Protein 3K93 (pdb70)

Structure (mmCIF, N/CA/C/O backbone):
data_3K93
#
_entry.id   3K93
#
_cell.length_a   113.369
_cell.length_b   113.369
_cell.length_c   42.284
_cell.angle_alpha   90.000
_cell.angle_beta   90.000
_cell.angle_gamma   120.000
#
_symmetry.space_group_name_H-M   'P 3 2 1'
#
loop_
_entity.id
_entity.type
_entity.pdbx_description
1 polymer 'phage related exonuclease'
2 non-polymer 'SODIUM ION'
3 non-polymer 'CHLORIDE ION'
4 non-polymer GLYCEROL
5 non-polymer DI(HYDROXYETHYL)ETHER
6 water water
#
loop_
_atom_site.group_PDB
_atom_site.id
_atom_site.type_symbol
_atom_site.label_atom_id
_atom_site.label_alt_id
_atom_site.label_comp_id
_atom_site.label_asym_id
_atom_site.label_entity_id
_atom_site.label_seq_id
_atom_site.pdbx_PDB_ins_code
_atom_site.Cartn_x
_atom_site.Cartn_y
_atom_site.Cartn_z
_atom_site.occupancy
_atom_site.B_iso_or_equiv
_atom_site.auth_seq_id
_atom_site.auth_comp_id
_atom_site.auth_asym_id
_atom_site.auth_atom_id
_atom_site.pdbx_PDB_model_num
ATOM 1 N N . GLY A 1 1 ? 35.377 46.358 7.096 1.00 46.59 0 GLY A N 1
ATOM 2 C CA . GLY A 1 1 ? 35.528 44.988 7.693 1.00 46.53 0 GLY A CA 1
ATOM 3 C C . GLY A 1 1 ? 34.611 44.749 8.902 1.00 46.68 0 GLY A C 1
ATOM 4 O O . GLY A 1 1 ? 33.847 43.763 8.914 1.00 46.02 0 GLY A O 1
ATOM 13 N N . ASN A 1 3 ? 32.146 46.450 9.476 1.00 43.68 2 ASN A N 1
ATOM 14 C CA . ASN A 1 3 ? 30.875 46.478 8.763 1.00 42.24 2 ASN A CA 1
ATOM 15 C C . ASN A 1 3 ? 30.329 45.158 8.109 1.00 40.65 2 ASN A C 1
ATOM 16 O O . ASN A 1 3 ? 29.126 45.087 7.821 1.00 40.44 2 ASN A O 1
ATOM 21 N N . ASN A 1 4 ? 31.178 44.126 7.937 1.00 38.45 3 ASN A N 1
ATOM 22 C CA . ASN A 1 4 ? 30.709 42.723 7.682 1.00 36.95 3 ASN A CA 1
ATOM 23 C C . ASN A 1 4 ? 30.097 42.019 8.922 1.00 34.51 3 ASN A C 1
ATOM 24 O O . ASN A 1 4 ? 29.771 40.846 8.865 1.00 34.31 3 ASN A O 1
ATOM 29 N N . LEU A 1 5 ? 30.001 42.707 10.048 1.00 31.84 4 LEU A N 1
ATOM 30 C CA . LEU A 1 5 ? 29.221 42.239 11.167 1.00 29.78 4 LEU A CA 1
ATOM 31 C C . LEU A 1 5 ? 27.882 42.969 11.237 1.00 28.15 4 LEU A C 1
ATOM 32 O O . LEU A 1 5 ? 27.139 42.780 12.189 1.00 28.22 4 LEU A O 1
ATOM 37 N N . TYR A 1 6 ? 27.596 43.846 10.276 1.00 25.77 5 TYR A N 1
ATOM 38 C CA . TYR A 1 6 ? 26.270 44.457 10.159 1.00 23.72 5 TYR A CA 1
ATOM 39 C C . TYR A 1 6 ? 25.634 43.921 8.898 1.00 23.07 5 TYR A C 1
ATOM 40 O O . TYR A 1 6 ? 26.222 43.971 7.818 1.00 23.44 5 TYR A O 1
ATOM 49 N N . HIS A 1 7 ? 24.427 43.398 9.033 1.00 21.48 6 HIS A N 1
ATOM 50 C CA . HIS A 1 7 ? 23.721 42.841 7.906 1.00 20.92 6 HIS A CA 1
ATOM 51 C C . HIS A 1 7 ? 22.216 43.035 8.117 1.00 18.82 6 HIS A C 1
ATOM 52 O O . HIS A 1 7 ? 21.689 42.700 9.171 1.00 17.48 6 HIS A O 1
ATOM 59 N N . LEU A 1 8 ? 21.552 43.613 7.130 1.00 16.31 7 LEU A N 1
ATOM 60 C CA . LEU A 1 8 ? 20.147 43.880 7.245 1.00 15.19 7 LEU A CA 1
ATOM 61 C C . LEU A 1 8 ? 19.314 42.673 6.787 1.00 14.29 7 LEU A C 1
ATOM 62 O O . LEU A 1 8 ? 19.479 42.175 5.678 1.00 12.46 7 LEU A O 1
ATOM 67 N N . LYS A 1 9 ? 18.423 42.242 7.675 1.00 14.73 8 LYS A N 1
ATOM 68 C CA . LYS A 1 9 ? 17.251 41.444 7.327 1.00 14.55 8 LYS A CA 1
ATOM 69 C C . LYS A 1 9 ? 16.018 42.224 7.789 1.00 14.10 8 LYS A C 1
ATOM 70 O O . LYS A 1 9 ? 15.976 42.686 8.889 1.00 14.69 8 LYS A O 1
ATOM 76 N N . VAL A 1 10 ? 15.050 42.427 6.900 1.00 14.00 9 VAL A N 1
ATOM 77 C CA . VAL A 1 10 ? 13.890 43.245 7.208 1.00 13.21 9 VAL A CA 1
ATOM 78 C C . VAL A 1 10 ? 12.784 42.413 7.846 1.00 13.32 9 VAL A C 1
ATOM 79 O O . VAL A 1 10 ? 12.394 41.380 7.312 1.00 12.94 9 VAL A O 1
ATOM 83 N N . ARG A 1 11 ? 12.286 42.841 9.006 1.00 13.86 10 ARG A N 1
ATOM 84 C CA . ARG A 1 11 ? 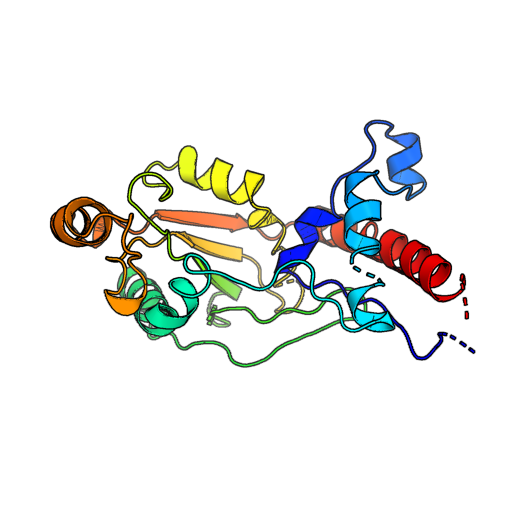11.127 42.166 9.619 1.00 15.11 10 ARG A CA 1
ATOM 85 C C . ARG A 1 11 ? 9.897 42.205 8.696 1.00 14.07 10 ARG A C 1
ATOM 86 O O . ARG A 1 11 ? 9.661 43.194 7.996 1.00 12.89 10 ARG A O 1
ATOM 92 N N . CYS A 1 12 ? 9.112 41.129 8.682 1.00 14.24 11 CYS A N 1
ATOM 93 C CA . CYS A 1 12 ? 7.925 41.089 7.844 1.00 13.60 11 CYS A CA 1
ATOM 94 C C . CYS A 1 12 ? 6.988 42.286 8.149 1.00 14.27 11 CYS A C 1
ATOM 95 O O . CYS A 1 12 ? 6.435 42.872 7.231 1.00 13.28 11 CYS A O 1
ATOM 98 N N . SER A 1 13 ? 6.851 42.629 9.435 1.00 14.67 12 SER A N 1
ATOM 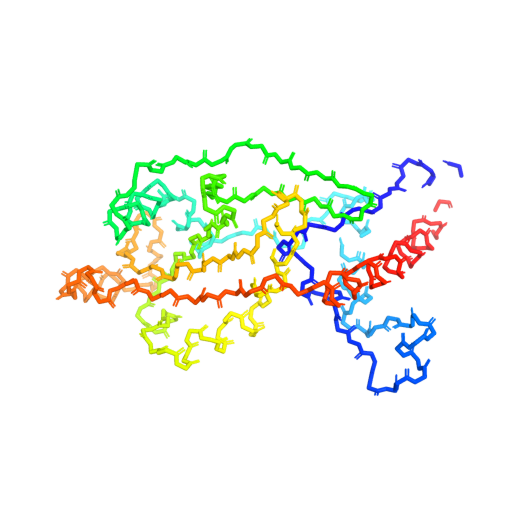99 C CA . SER A 1 13 ? 6.059 43.765 9.890 1.00 15.85 12 SER A CA 1
ATOM 100 C C . SER A 1 13 ? 6.558 45.130 9.435 1.00 15.68 12 SER A C 1
ATOM 101 O O . SER A 1 13 ? 5.781 46.081 9.431 1.00 16.55 12 SER A O 1
ATOM 104 N N . SER A 1 14 ? 7.810 45.227 8.980 1.00 15.10 13 SER A N 1
ATOM 105 C CA . SER A 1 14 ? 8.331 46.483 8.467 1.00 15.36 13 SER A CA 1
ATOM 106 C C . SER A 1 14 ? 8.486 46.499 6.982 1.00 15.18 13 SER A C 1
ATOM 107 O O . SER A 1 14 ? 8.983 47.475 6.466 1.00 15.71 13 SER A O 1
ATOM 110 N N . LEU A 1 15 ? 8.103 45.442 6.281 1.00 14.22 14 LEU A N 1
ATOM 111 C CA . LEU A 1 15 ? 8.316 45.399 4.833 1.00 14.04 14 LEU A CA 1
ATOM 112 C C . LEU A 1 15 ? 7.555 46.493 4.089 1.00 15.00 14 LEU A C 1
ATOM 113 O O . LEU A 1 15 ? 8.007 46.963 3.052 1.00 15.62 14 LEU A O 1
ATOM 118 N N . HIS A 1 16 ? 6.389 46.872 4.585 1.00 15.75 15 HIS A N 1
ATOM 119 C CA . HIS A 1 16 ? 5.632 47.945 3.929 1.00 16.97 15 HIS A CA 1
ATOM 120 C C . HIS A 1 16 ? 6.448 49.248 3.887 1.00 17.45 15 HIS A C 1
ATOM 121 O O . HIS A 1 16 ? 6.349 49.977 2.934 1.00 17.90 15 HIS A O 1
ATOM 128 N N . LYS A 1 17 ? 7.293 49.489 4.886 1.00 17.89 16 LYS A N 1
ATOM 129 C CA . LYS A 1 17 ? 8.125 50.701 4.904 1.00 18.72 16 LYS A CA 1
ATOM 130 C C . LYS A 1 17 ? 9.086 50.795 3.732 1.00 18.21 16 LYS A C 1
ATOM 131 O O . LYS A 1 17 ? 9.416 51.884 3.317 1.00 18.40 16 LYS A O 1
ATOM 137 N N . ILE A 1 18 ? 9.513 49.665 3.179 1.00 18.12 17 ILE A N 1
ATOM 138 C CA . ILE A 1 18 ? 10.561 49.678 2.149 1.00 17.97 17 ILE A CA 1
ATOM 139 C C . ILE A 1 18 ? 10.079 49.115 0.813 1.00 17.67 17 ILE A C 1
ATOM 140 O O . ILE A 1 18 ? 10.818 49.128 -0.172 1.00 15.74 17 ILE A O 1
ATOM 145 N N . ILE A 1 19 ? 8.807 48.705 0.760 1.00 17.44 18 ILE A N 1
ATOM 146 C CA . ILE A 1 19 ? 8.257 48.045 -0.420 1.00 17.75 18 ILE A CA 1
ATOM 147 C C . ILE A 1 19 ? 7.890 49.029 -1.562 1.00 17.12 18 ILE A C 1
ATOM 148 O O . ILE A 1 19 ? 7.742 48.626 -2.701 1.00 16.65 18 ILE A O 1
ATOM 153 N N . GLY A 1 20 ? 7.718 50.294 -1.238 1.00 17.07 19 GLY A N 1
ATOM 154 C CA . GLY A 1 20 ? 7.271 51.269 -2.207 1.00 17.54 19 GLY A CA 1
ATOM 155 C C . GLY A 1 20 ? 8.227 51.386 -3.383 1.00 18.11 19 GLY A C 1
ATOM 156 O O . GLY A 1 20 ? 9.455 51.167 -3.266 1.00 17.36 19 GLY A O 1
ATOM 157 N N . GLU A 1 21 ? 7.660 51.748 -4.511 1.00 18.17 20 GLU A N 1
ATOM 158 C CA . GLU A 1 21 ? 8.414 51.837 -5.742 1.00 19.42 20 GLU A CA 1
ATOM 159 C C . GLU A 1 21 ? 8.455 53.284 -6.225 1.00 18.55 20 GLU A C 1
ATOM 160 O O . GLU A 1 21 ? 7.512 54.026 -6.002 1.00 17.45 20 GLU A O 1
ATOM 166 N N . PRO A 1 22 ? 9.563 53.694 -6.861 1.00 18.31 21 PRO A N 1
ATOM 167 C CA . PRO A 1 22 ? 9.605 55.023 -7.441 1.00 18.41 21 PRO A CA 1
ATOM 168 C C . PRO A 1 22 ? 8.492 55.157 -8.455 1.00 18.65 21 PRO A C 1
ATOM 169 O O . PRO A 1 22 ? 8.110 54.157 -9.076 1.00 18.84 21 PRO A O 1
ATOM 173 N N . LYS A 1 23 ? 7.960 56.356 -8.620 1.00 19.46 22 LYS A N 1
ATOM 174 C CA . LYS A 1 23 ? 6.935 56.580 -9.643 1.00 20.20 22 LYS A CA 1
ATOM 175 C C . LYS A 1 23 ? 7.514 56.237 -11.015 1.00 20.10 22 LYS A C 1
ATOM 176 O O . LYS A 1 23 ? 6.832 55.646 -11.832 1.00 20.35 22 LYS A O 1
ATOM 182 N N . SER A 1 24 ? 8.794 56.558 -11.234 1.00 20.04 23 SER A N 1
ATOM 183 C CA . SER A 1 24 ? 9.490 56.195 -12.487 1.00 19.34 23 SER A CA 1
ATOM 184 C C . SER A 1 24 ? 9.695 54.696 -12.592 1.00 19.02 23 SER A C 1
ATOM 185 O O . SER A 1 24 ? 10.379 54.105 -11.771 1.00 18.15 23 SER A O 1
ATOM 188 N N . LYS A 1 25 ? 9.120 54.098 -13.629 1.00 19.38 24 LYS A N 1
ATOM 189 C CA . LYS A 1 25 ? 9.240 52.662 -13.872 1.00 19.50 24 LYS A CA 1
ATOM 190 C C . LYS A 1 25 ? 10.688 52.243 -14.166 1.00 19.06 24 LYS A C 1
ATOM 191 O O . LYS A 1 25 ? 11.130 51.199 -13.702 1.00 19.71 24 LYS A O 1
ATOM 194 N N . ALA A 1 26 ? 11.432 53.062 -14.908 1.00 18.60 25 ALA A N 1
ATOM 195 C CA . ALA A 1 26 ? 12.885 52.804 -15.147 1.00 17.84 25 ALA A CA 1
ATOM 196 C C . ALA A 1 26 ? 13.743 52.827 -13.856 1.00 16.74 25 ALA A C 1
ATOM 197 O O . ALA A 1 26 ? 14.684 52.031 -13.693 1.00 15.12 25 ALA A O 1
ATOM 199 N N . ASP A 1 27 ? 13.424 53.749 -12.955 1.00 16.25 26 ASP A N 1
ATOM 200 C CA . ASP A 1 27 ? 14.098 53.768 -11.653 1.00 16.63 26 ASP A CA 1
ATOM 201 C C . ASP A 1 27 ? 13.669 52.540 -10.806 1.00 17.73 26 ASP A C 1
ATOM 202 O O . ASP A 1 27 ? 14.493 51.971 -10.096 1.00 16.72 26 ASP A O 1
ATOM 207 N N . LYS A 1 28 ? 12.391 52.141 -10.887 1.00 19.79 27 LYS A N 1
ATOM 208 C CA . LYS A 1 28 ? 11.918 50.922 -10.165 1.00 21.33 27 LYS A CA 1
ATOM 209 C C . LYS A 1 28 ? 12.753 49.739 -10.631 1.00 21.95 27 LYS A C 1
ATOM 210 O O . LYS A 1 28 ? 13.334 49.038 -9.814 1.00 22.32 27 LYS A O 1
ATOM 213 N N . GLU A 1 29 ? 12.863 49.575 -11.950 1.00 22.69 28 GLU A N 1
ATOM 214 C CA . GLU A 1 29 ? 13.663 48.476 -12.522 1.00 23.25 28 GLU A CA 1
ATOM 215 C C . GLU A 1 29 ? 15.169 48.555 -12.246 1.00 22.51 28 GLU A C 1
ATOM 216 O O . GLU A 1 29 ? 15.838 47.516 -12.181 1.00 22.56 28 GLU A O 1
ATOM 222 N N . ALA A 1 30 ? 15.695 49.773 -12.091 1.00 21.52 29 ALA A N 1
ATOM 223 C CA . ALA A 1 30 ? 17.093 49.986 -11.694 1.00 21.05 29 ALA A CA 1
ATOM 224 C C . ALA A 1 30 ? 17.322 49.731 -10.200 1.00 20.58 29 ALA A C 1
ATOM 225 O O . ALA A 1 30 ? 18.444 49.817 -9.713 1.00 20.99 29 ALA A O 1
ATOM 227 N N . GLY A 1 31 ? 16.259 49.436 -9.456 1.00 20.73 30 GLY A N 1
ATOM 228 C CA . GLY A 1 31 ? 16.370 49.186 -8.015 1.00 20.23 30 GLY A CA 1
ATOM 229 C C . GLY A 1 31 ? 16.616 50.423 -7.169 1.00 19.58 30 GLY A C 1
ATOM 230 O O . GLY A 1 31 ? 17.200 50.321 -6.087 1.00 19.81 30 GLY A O 1
ATOM 231 N N . LYS A 1 32 ? 16.174 51.594 -7.635 1.00 18.62 31 LYS A N 1
ATOM 232 C CA . LYS A 1 32 ? 16.312 52.810 -6.813 1.00 18.35 31 LYS A CA 1
ATOM 233 C C . LYS A 1 32 ? 15.281 52.755 -5.704 1.00 17.09 31 LYS A C 1
ATOM 234 O O . LYS A 1 32 ? 14.142 52.339 -5.931 1.00 16.18 31 LYS A O 1
ATOM 240 N N . LEU A 1 33 ? 15.670 53.195 -4.527 1.00 16.06 32 LEU A N 1
ATOM 241 C CA . LEU A 1 33 ? 14.774 53.219 -3.378 1.00 16.31 32 LEU A CA 1
ATOM 242 C C . LEU A 1 33 ? 13.987 54.529 -3.311 1.00 15.45 32 LEU A C 1
ATOM 243 O O . LEU A 1 33 ? 14.494 55.565 -3.689 1.00 15.32 32 LEU A O 1
ATOM 248 N N . THR A 1 34 ? 12.770 54.492 -2.783 1.00 15.27 33 THR A N 1
ATOM 249 C CA . THR A 1 34 ? 11.997 55.713 -2.555 1.00 15.35 33 THR A CA 1
ATOM 250 C C . THR A 1 34 ? 12.564 56.426 -1.349 1.00 15.97 33 THR A C 1
ATOM 251 O O . THR A 1 34 ? 13.276 55.813 -0.540 1.00 15.62 33 THR A O 1
ATOM 255 N N . ASP A 1 35 ? 12.238 57.703 -1.207 1.00 16.30 34 ASP A N 1
ATOM 256 C CA . ASP A 1 35 ? 12.638 58.475 -0.016 1.00 17.15 34 ASP A CA 1
ATOM 257 C C . ASP A 1 35 ? 12.075 57.871 1.281 1.00 16.66 34 ASP A C 1
ATOM 258 O O . ASP A 1 35 ? 12.752 57.850 2.307 1.00 16.57 34 ASP A O 1
ATOM 263 N N . THR A 1 36 ? 10.837 57.404 1.241 1.00 15.82 35 THR A N 1
ATOM 264 C CA . THR A 1 36 ? 10.295 56.686 2.380 1.00 15.97 35 THR A CA 1
ATOM 265 C C . THR A 1 36 ? 11.119 55.486 2.767 1.00 14.90 35 THR A C 1
ATOM 266 O O . THR A 1 36 ? 11.339 55.266 3.947 1.00 14.32 35 THR A O 1
ATOM 270 N N . ALA A 1 37 ? 11.523 54.686 1.776 1.00 13.97 36 ALA A N 1
ATOM 271 C CA . ALA A 1 37 ? 12.276 53.460 2.039 1.00 13.15 36 ALA A CA 1
ATOM 272 C C . ALA A 1 37 ? 13.624 53.811 2.674 1.00 12.53 36 ALA A C 1
ATOM 273 O O . ALA A 1 37 ? 14.046 53.188 3.659 1.00 10.84 36 ALA A O 1
ATOM 275 N N . LYS A 1 38 ? 14.275 54.827 2.125 1.00 12.49 37 LYS A N 1
ATOM 276 C CA . LYS A 1 38 ? 15.568 55.262 2.654 1.00 13.25 37 LYS A CA 1
ATOM 277 C C . LYS A 1 38 ? 15.487 55.764 4.074 1.00 12.83 37 LYS A C 1
ATOM 278 O O . LYS A 1 38 ? 16.339 55.473 4.882 1.00 11.82 37 LYS A O 1
ATOM 284 N N . SER A 1 39 ? 14.434 56.495 4.364 1.00 13.13 38 SER A N 1
ATOM 285 C CA . SER A 1 39 ? 14.213 56.982 5.703 1.00 14.03 38 SER A CA 1
ATOM 286 C C . SER A 1 39 ? 14.024 55.794 6.682 1.00 13.62 38 SER A C 1
ATOM 287 O O . SER A 1 39 ? 14.612 55.777 7.767 1.00 13.46 38 SER A O 1
ATOM 290 N N . ALA A 1 40 ? 13.269 54.779 6.281 1.00 12.54 39 ALA A N 1
ATOM 291 C CA . ALA A 1 40 ? 13.112 53.589 7.119 1.00 12.33 39 ALA A CA 1
ATOM 292 C C . ALA A 1 40 ? 14.435 52.830 7.312 1.00 12.14 39 ALA A C 1
ATOM 293 O O . ALA A 1 40 ? 14.738 52.360 8.412 1.00 12.02 39 ALA A O 1
ATOM 295 N N . VAL A 1 41 ? 15.215 52.691 6.246 1.00 12.05 40 VAL A N 1
ATOM 296 C CA . VAL A 1 41 ? 16.491 51.985 6.337 1.00 11.60 40 VAL A CA 1
ATOM 297 C C . VAL A 1 41 ? 17.483 52.743 7.263 1.00 11.73 40 VAL A C 1
ATOM 298 O O . VAL A 1 41 ? 18.262 52.142 7.985 1.00 10.78 40 VAL A O 1
ATOM 302 N N . ARG A 1 42 ? 17.420 54.062 7.267 1.00 11.82 41 ARG A N 1
ATOM 303 C CA . ARG A 1 42 ? 18.249 54.836 8.209 1.00 12.23 41 ARG A CA 1
ATOM 304 C C . ARG A 1 42 ? 17.881 54.544 9.655 1.00 12.13 41 ARG A C 1
ATOM 305 O O . ARG A 1 42 ? 18.750 54.524 10.517 1.00 10.55 41 ARG A O 1
ATOM 313 N N . GLU A 1 43 ? 16.593 54.360 9.926 1.00 11.57 42 GLU A N 1
ATOM 314 C CA . GLU A 1 43 ? 16.177 54.043 11.288 1.00 12.98 42 GLU A CA 1
ATOM 315 C C . GLU A 1 43 ? 16.711 52.673 11.698 1.00 13.17 42 GLU A C 1
ATOM 316 O O . GLU A 1 43 ? 17.121 52.458 12.866 1.00 14.22 42 GLU A O 1
ATOM 330 N N . ALA A 1 45 ? 19.452 51.274 10.364 1.00 10.82 44 ALA A N 1
ATOM 331 C CA . ALA A 1 45 ? 20.895 51.454 10.549 1.00 10.14 44 ALA A CA 1
ATOM 332 C C . ALA A 1 45 ? 21.203 52.067 11.931 1.00 9.53 44 ALA A C 1
ATOM 333 O O . ALA A 1 45 ? 22.086 51.598 12.616 1.00 8.42 44 ALA A O 1
ATOM 335 N N . LYS A 1 46 ? 20.462 53.099 12.332 1.00 8.94 45 LYS A N 1
ATOM 336 C CA . LYS A 1 46 ? 20.728 53.763 13.617 1.00 8.83 45 LYS A CA 1
ATOM 337 C C . LYS A 1 46 ? 20.379 52.859 14.818 1.00 8.92 45 LYS A C 1
ATOM 338 O O . LYS A 1 46 ? 20.979 52.973 15.887 1.00 9.42 45 LYS A O 1
ATOM 344 N N . PHE A 1 47 ? 19.393 51.997 14.669 1.00 8.90 46 PHE A N 1
ATOM 345 C CA . PHE A 1 47 ? 19.159 51.023 15.712 1.00 9.70 46 PHE A CA 1
ATOM 346 C C . PHE A 1 47 ? 20.335 50.060 15.854 1.00 9.30 46 PHE A C 1
ATOM 347 O O . PHE A 1 47 ? 20.828 49.842 16.967 1.00 9.55 46 PHE A O 1
ATOM 355 N N . ASP A 1 48 ? 20.799 49.492 14.745 1.00 9.44 47 ASP A N 1
ATOM 356 C CA . ASP A 1 48 ? 21.876 48.485 14.815 1.00 9.76 47 ASP A CA 1
ATOM 357 C C . ASP A 1 48 ? 23.216 49.123 15.205 1.00 9.48 47 ASP A C 1
ATOM 358 O O . ASP A 1 48 ? 24.031 48.484 15.849 1.00 9.03 47 ASP A O 1
ATOM 363 N N . LEU A 1 49 ? 23.462 50.365 14.776 1.00 8.97 48 LEU A N 1
ATOM 364 C CA . LEU A 1 49 ? 24.711 51.055 15.132 1.00 8.83 48 LEU A CA 1
ATOM 365 C C . LEU A 1 49 ? 24.665 51.589 16.551 1.00 9.47 48 LEU A C 1
ATOM 366 O O . LEU A 1 49 ? 25.652 51.546 17.245 1.00 9.23 48 LEU A O 1
ATOM 371 N N . PHE A 1 50 ? 23.529 52.158 16.965 1.00 9.70 49 PHE A N 1
ATOM 372 C CA . PHE A 1 50 ? 23.533 52.966 18.177 1.00 9.73 49 PHE A CA 1
ATOM 373 C C . PHE A 1 50 ? 22.566 52.489 19.237 1.00 10.23 49 PHE A C 1
ATOM 374 O O . PHE A 1 50 ? 22.561 53.024 20.337 1.00 10.45 49 PHE A O 1
ATOM 382 N N . GLY A 1 51 ? 21.752 51.484 18.916 1.00 10.74 50 GLY A N 1
ATOM 383 C CA . GLY A 1 51 ? 20.774 50.966 19.862 1.00 11.12 50 GLY A CA 1
ATOM 384 C C . GLY A 1 51 ? 19.571 51.887 20.031 1.00 11.46 50 GLY A C 1
ATOM 385 O O . GLY A 1 51 ? 18.803 51.740 20.967 1.00 11.31 50 GLY A O 1
ATOM 386 N N . TYR A 1 52 ? 19.383 52.828 19.122 1.00 12.15 51 TYR A N 1
ATOM 387 C CA . TYR A 1 52 ? 18.269 53.759 19.249 1.00 12.51 51 TYR A CA 1
ATOM 388 C C . TYR A 1 52 ? 17.051 53.199 18.517 1.00 13.42 51 TYR A C 1
ATOM 389 O O . TYR A 1 52 ? 17.046 53.025 17.287 1.00 11.98 51 TYR A O 1
ATOM 398 N N . ASN A 1 53 ? 16.022 52.926 19.293 1.00 15.49 52 ASN A N 1
ATOM 399 C CA . ASN A 1 53 ? 14.787 52.349 18.782 1.00 18.24 52 ASN A CA 1
ATOM 400 C C . ASN A 1 53 ? 13.800 53.468 18.521 1.00 19.17 52 ASN A C 1
ATOM 401 O O . ASN A 1 53 ? 13.337 54.116 19.453 1.00 17.94 52 ASN A O 1
ATOM 406 N N . ALA A 1 54 ? 13.526 53.691 17.240 1.00 21.34 53 ALA A N 1
ATOM 407 C CA . ALA A 1 54 ? 12.617 54.731 16.794 1.00 23.65 53 ALA A CA 1
ATOM 408 C C . ALA A 1 54 ? 11.200 54.456 17.300 1.00 25.37 53 ALA A C 1
ATOM 409 O O . ALA A 1 54 ? 10.604 55.328 17.852 1.00 26.59 53 ALA A O 1
ATOM 411 N N . PHE A 1 55 ? 10.689 53.241 17.139 1.00 26.98 54 PHE A N 1
ATOM 412 C CA A PHE A 1 55 ? 9.328 52.918 17.560 0.40 28.05 54 PHE A CA 1
ATOM 413 C CA B PHE A 1 55 ? 9.331 52.923 17.600 0.60 28.21 54 PHE A CA 1
ATOM 414 C C . PHE A 1 55 ? 9.359 52.087 18.864 1.00 28.72 54 PHE A C 1
ATOM 415 O O . PHE A 1 55 ? 9.558 50.861 18.819 1.00 28.93 54 PHE A O 1
ATOM 430 N N . GLU A 1 56 ? 9.143 52.753 19.997 1.00 29.48 55 GLU A N 1
ATOM 431 C CA . GLU A 1 56 ? 9.141 52.085 21.291 1.00 30.61 55 GLU A CA 1
ATOM 432 C C . GLU A 1 56 ? 7.977 51.090 21.525 1.00 31.04 55 GLU A C 1
ATOM 433 O O . GLU A 1 56 ? 8.191 49.992 22.065 1.00 32.52 55 GLU A O 1
ATOM 439 N N . GLY A 1 57 ? 6.767 51.442 21.128 1.00 29.76 56 GLY A N 1
ATOM 440 C CA . GLY A 1 57 ? 5.616 50.659 21.537 1.00 29.07 56 GLY A CA 1
ATOM 441 C C . GLY A 1 57 ? 4.848 51.462 22.571 1.00 27.82 56 GLY A C 1
ATOM 442 O O . GLY A 1 57 ? 5.441 52.254 23.319 1.00 26.44 56 GLY A O 1
ATOM 443 N N . ASN A 1 58 ? 3.534 51.219 22.610 1.00 26.04 57 ASN A N 1
ATOM 444 C CA . ASN A 1 58 ? 2.578 52.106 23.276 1.00 24.72 57 ASN A CA 1
ATOM 445 C C . ASN A 1 58 ? 1.307 51.307 23.672 1.00 22.96 57 ASN A C 1
ATOM 446 O O . ASN A 1 58 ? 1.256 50.100 23.483 1.00 21.86 57 ASN A O 1
ATOM 451 N N . LYS A 1 59 ? 0.276 51.982 24.175 1.00 21.20 58 LYS A N 1
ATOM 452 C CA . LYS A 1 59 ? -0.940 51.271 24.602 1.00 20.46 58 LYS A CA 1
ATOM 453 C C . LYS A 1 59 ? -1.576 50.434 23.464 1.00 19.34 58 LYS A C 1
ATOM 454 O O . LYS A 1 59 ? -2.085 49.352 23.694 1.00 18.57 58 LYS A O 1
ATOM 460 N N . TYR A 1 60 ? -1.502 50.923 22.227 1.00 18.92 59 TYR A N 1
ATOM 461 C CA . TYR A 1 60 ? -2.079 50.199 21.066 1.00 18.37 59 TYR A CA 1
ATOM 462 C C . TYR A 1 60 ? -1.434 48.837 20.869 1.00 17.66 59 TYR A C 1
ATOM 463 O O . TYR A 1 60 ? -2.126 47.819 20.777 1.00 17.26 59 TYR A O 1
ATOM 472 N N . THR A 1 61 ? -0.102 48.816 20.856 1.00 17.45 60 THR A N 1
ATOM 473 C CA . THR A 1 61 ? 0.664 47.576 20.703 1.00 16.86 60 THR A CA 1
ATOM 474 C C . THR A 1 61 ? 0.609 46.740 22.003 1.00 17.02 60 THR A C 1
ATOM 475 O O . THR A 1 61 ? 0.585 45.517 21.941 1.00 18.37 60 THR A O 1
ATOM 479 N N . GLN A 1 62 ? 0.594 47.375 23.167 1.00 16.54 61 GLN A N 1
ATOM 480 C CA A GLN A 1 62 ? 0.467 46.612 24.397 0.50 17.03 61 GLN A CA 1
ATOM 481 C CA B GLN A 1 62 ? 0.436 46.683 24.437 0.50 16.80 61 GLN A CA 1
ATOM 482 C C . GLN A 1 62 ? -0.881 45.886 24.479 1.00 17.02 61 GLN A C 1
ATOM 483 O O . GLN A 1 62 ? -0.937 44.779 25.009 1.00 17.22 61 GLN A O 1
ATOM 494 N N . LYS A 1 63 ? -1.955 46.464 23.937 1.00 16.33 62 LYS A N 1
ATOM 495 C CA . LYS A 1 63 ? -3.261 45.771 23.956 1.00 16.04 62 LYS A CA 1
ATOM 496 C C . LYS A 1 63 ? -3.175 44.441 23.217 1.00 16.50 62 LYS A C 1
ATOM 497 O O . LYS A 1 63 ? -3.635 43.402 23.724 1.00 15.20 62 LYS A O 1
ATOM 503 N N . GLY A 1 64 ? -2.563 44.465 22.037 1.00 17.58 63 GLY A N 1
ATOM 504 C CA . GLY A 1 64 ? -2.373 43.243 21.238 1.00 18.51 63 GLY A CA 1
ATOM 505 C C . GLY A 1 64 ? -1.554 42.204 21.973 1.00 19.35 63 GLY A C 1
ATOM 506 O O . GLY A 1 64 ? -1.809 41.029 21.864 1.00 20.53 63 GLY A O 1
ATOM 507 N N . ASN A 1 65 ? -0.570 42.636 22.734 1.00 20.21 64 ASN A N 1
ATOM 508 C CA . ASN A 1 65 ? 0.236 41.698 23.497 1.00 21.29 64 ASN A CA 1
ATOM 509 C C . ASN A 1 65 ? -0.568 41.059 24.602 1.00 20.80 64 ASN A C 1
ATOM 510 O O . ASN A 1 65 ? -0.527 39.867 24.746 1.00 20.02 64 ASN A O 1
ATOM 515 N N . GLU A 1 66 ? -1.313 41.861 25.353 1.00 20.90 65 GLU A N 1
ATOM 516 C CA . GLU A 1 66 ? -2.140 41.340 26.432 1.00 21.51 65 GLU A CA 1
ATOM 517 C C . GLU A 1 66 ? -3.248 40.432 25.974 1.00 21.27 65 GLU A C 1
ATOM 518 O O . GLU A 1 66 ? -3.569 39.479 26.674 1.00 21.54 65 GLU A O 1
ATOM 524 N N . LEU A 1 67 ? -3.802 40.670 24.799 1.00 21.05 66 LEU A N 1
ATOM 525 C CA . LEU A 1 67 ? -5.005 39.939 24.382 1.00 21.49 66 LEU A CA 1
ATOM 526 C C . LEU A 1 67 ? -4.659 38.884 23.327 1.00 22.61 66 LEU A C 1
ATOM 527 O O . LEU A 1 67 ? -5.545 38.289 22.696 1.00 22.84 66 LEU A O 1
ATOM 532 N N . GLU A 1 68 ? -3.372 38.621 23.176 1.00 23.65 67 GLU A N 1
ATOM 533 C CA . GLU A 1 68 ? -2.877 37.752 22.110 1.00 24.99 67 GLU A CA 1
ATOM 534 C C . GLU A 1 68 ? -3.485 36.383 22.176 1.00 24.26 67 GLU A C 1
ATOM 535 O O . GLU A 1 68 ? -3.913 35.856 21.149 1.00 24.16 67 GLU A O 1
ATOM 541 N N . GLU A 1 69 ? -3.540 35.834 23.388 1.00 24.03 68 GLU A N 1
ATOM 542 C CA . GLU A 1 69 ? -4.110 34.501 23.615 1.00 23.91 68 GLU A CA 1
ATOM 543 C C . GLU A 1 69 ? -5.600 34.467 23.269 1.00 22.94 68 GLU A C 1
ATOM 544 O O . GLU A 1 69 ? -6.024 33.615 22.499 1.00 22.98 68 GLU A O 1
ATOM 547 N N . GLN A 1 70 ? -6.377 35.394 23.824 1.00 22.28 69 GLN A N 1
ATOM 548 C CA . GLN A 1 70 ? -7.789 35.557 23.472 1.00 21.58 69 GLN A CA 1
ATOM 549 C C . GLN A 1 70 ? -8.027 35.711 21.977 1.00 20.17 69 GLN A C 1
ATOM 550 O O . GLN A 1 70 ? -8.989 35.161 21.455 1.00 19.63 69 GLN A O 1
ATOM 556 N N . ALA A 1 71 ? -7.167 36.468 21.284 1.00 18.58 70 ALA A N 1
ATOM 557 C CA . ALA A 1 71 ? -7.331 36.640 19.843 1.00 17.86 70 ALA A CA 1
ATOM 558 C C . ALA A 1 71 ? -7.206 35.287 19.136 1.00 17.54 70 ALA A C 1
ATOM 559 O O . ALA A 1 71 ? -8.023 34.960 18.273 1.00 16.57 70 ALA A O 1
ATOM 561 N N . ILE A 1 72 ? -6.182 34.516 19.507 1.00 17.76 71 ILE A N 1
ATOM 562 C CA . ILE A 1 72 ? -5.923 33.235 18.873 1.00 17.95 71 ILE A CA 1
ATOM 563 C C . ILE A 1 72 ? -7.060 32.254 19.137 1.00 18.26 71 ILE A C 1
ATOM 564 O O . ILE A 1 72 ? -7.443 31.512 18.243 1.00 17.44 71 ILE A O 1
ATOM 569 N N . LYS A 1 73 ? -7.633 32.295 20.339 1.00 19.19 72 LYS A N 1
ATOM 570 C CA . LYS A 1 73 ? -8.806 31.478 20.648 1.00 19.58 72 LYS A CA 1
ATOM 571 C C . LYS A 1 73 ? -9.981 31.870 19.771 1.00 19.19 72 LYS A C 1
ATOM 572 O O . LYS A 1 73 ? -10.654 31.008 19.260 1.00 20.81 72 LYS A O 1
ATOM 575 N N . LEU A 1 74 ? -10.221 33.151 19.560 1.00 18.86 73 LEU A N 1
ATOM 576 C CA . LEU A 1 74 ? -11.337 33.563 18.686 1.00 18.08 73 LEU A CA 1
ATOM 577 C C . LEU A 1 74 ? -11.086 33.128 17.215 1.00 17.50 73 LEU A C 1
ATOM 578 O O . LEU A 1 74 ? -12.007 32.689 16.497 1.00 16.46 73 LEU A O 1
ATOM 583 N N . SER A 1 75 ? -9.840 33.250 16.785 1.00 16.95 74 SER A N 1
ATOM 584 C CA . SER A 1 75 ? -9.439 32.781 15.452 1.00 16.79 74 SER A CA 1
ATOM 585 C C . SER A 1 75 ? -9.760 31.325 15.299 1.00 17.06 74 SER A C 1
ATOM 586 O O . SER A 1 75 ? -10.264 30.928 14.269 1.00 17.03 74 SER A O 1
ATOM 589 N N . GLY A 1 76 ? -9.494 30.549 16.346 1.00 17.90 75 GLY A N 1
ATOM 590 C CA . GLY A 1 76 ? -9.784 29.126 16.361 1.00 19.02 75 GLY A CA 1
ATOM 591 C C . GLY A 1 76 ? -11.261 28.765 16.361 1.00 19.65 75 GLY A C 1
ATOM 592 O O . GLY A 1 76 ? -11.681 27.964 15.543 1.00 19.77 75 GLY A O 1
ATOM 593 N N . VAL A 1 77 ? -12.060 29.353 17.263 1.00 20.72 76 VAL A N 1
ATOM 594 C CA . VAL A 1 77 ? -13.491 29.007 17.319 1.00 21.55 76 VAL A CA 1
ATOM 595 C C . VAL A 1 77 ? -14.219 29.476 16.067 1.00 21.65 76 VAL A C 1
ATOM 596 O O . VAL A 1 77 ? -15.138 28.819 15.614 1.00 21.83 76 VAL A O 1
ATOM 600 N N . THR A 1 78 ? -13.802 30.590 15.486 1.00 21.95 77 THR A N 1
ATOM 601 C CA . THR A 1 78 ? -14.409 31.065 14.247 1.00 22.27 77 THR A CA 1
ATOM 602 C C . THR A 1 78 ? -14.261 30.018 13.140 1.00 21.78 77 THR A C 1
ATOM 603 O O . THR A 1 78 ? -15.136 29.900 12.292 1.00 21.80 77 THR A O 1
ATOM 607 N N . ARG A 1 79 ? -13.181 29.236 13.189 1.00 20.80 78 ARG A N 1
ATOM 608 C CA . ARG A 1 79 ? -12.890 28.210 12.181 1.00 20.20 78 ARG A CA 1
ATOM 609 C C . ARG A 1 79 ? -13.092 26.749 12.626 1.00 20.03 78 ARG A C 1
ATOM 610 O O . ARG A 1 79 ? -12.848 25.840 11.849 1.00 18.68 78 ARG A O 1
ATOM 618 N N . GLY A 1 80 ? -13.503 26.525 13.869 1.00 20.32 79 GLY A N 1
ATOM 619 C CA . GLY A 1 80 ? -13.634 25.169 14.382 1.00 20.93 79 GLY A CA 1
ATOM 620 C C . GLY A 1 80 ? -12.308 24.438 14.486 1.00 21.45 79 GLY A C 1
ATOM 621 O O . GLY A 1 80 ? -12.280 23.225 14.389 1.00 21.18 79 GLY A O 1
ATOM 622 N N . LEU A 1 81 ? -11.218 25.179 14.689 1.00 21.58 80 LEU A N 1
ATOM 623 C CA . LEU A 1 81 ? -9.872 24.610 14.763 1.00 22.46 80 LEU A CA 1
ATOM 624 C C . LEU A 1 81 ? -9.261 24.915 16.124 1.00 22.75 80 LEU A C 1
ATOM 625 O O . LEU A 1 81 ? -9.479 25.988 16.656 1.00 23.29 80 LEU A O 1
ATOM 630 N N . ALA A 1 82 ? -8.476 23.985 16.658 1.00 22.96 81 ALA A N 1
ATOM 631 C CA . ALA A 1 82 ? -7.714 24.201 17.886 1.00 22.97 81 ALA A CA 1
ATOM 632 C C . ALA A 1 82 ? -6.409 24.818 17.456 1.00 22.99 81 ALA A C 1
ATOM 633 O O . ALA A 1 82 ? -5.580 24.137 16.909 1.00 23.72 81 ALA A O 1
ATOM 635 N N . LEU A 1 83 ? -6.236 26.111 17.688 1.00 23.17 82 LEU A N 1
ATOM 636 C CA . LEU A 1 83 ? -5.036 26.842 17.240 1.00 22.90 82 LEU A CA 1
ATOM 637 C C . LEU A 1 83 ? -4.141 27.229 18.416 1.00 23.17 82 LEU A C 1
ATOM 638 O O . LEU A 1 83 ? -4.638 27.499 19.504 1.00 23.92 82 LEU A O 1
ATOM 643 N N . LYS A 1 84 ? -2.827 27.263 18.192 1.00 23.26 83 LYS A N 1
ATOM 644 C CA . LYS A 1 84 ? -1.860 27.735 19.202 1.00 23.15 83 LYS A CA 1
ATOM 645 C C . LYS A 1 84 ? -0.979 28.859 18.607 1.00 22.25 83 LYS A C 1
ATOM 646 O O . LYS A 1 84 ? -0.760 28.914 17.402 1.00 21.47 83 LYS A O 1
ATOM 649 N N . LYS A 1 85 ? -0.480 29.740 19.469 1.00 22.00 84 LYS A N 1
ATOM 650 C CA . LYS A 1 85 ? 0.497 30.743 19.083 1.00 21.81 84 LYS A CA 1
ATOM 651 C C . LYS A 1 85 ? 1.754 30.044 18.551 1.00 22.10 84 LYS A C 1
ATOM 652 O O . LYS A 1 85 ? 2.353 29.228 19.247 1.00 22.25 84 LYS A O 1
ATOM 658 N N . ASN A 1 86 ? 2.128 30.339 17.306 1.00 22.32 85 ASN A N 1
ATOM 659 C CA . ASN A 1 86 ? 3.441 29.953 16.764 1.00 22.30 85 ASN A CA 1
ATOM 660 C C . ASN A 1 86 ? 4.581 30.629 17.540 1.00 22.25 85 ASN A C 1
ATOM 661 O O . ASN A 1 86 ? 4.535 31.822 17.791 1.00 22.34 85 ASN A O 1
ATOM 666 N N . THR A 1 87 ? 5.628 29.892 17.869 1.00 22.48 86 THR A N 1
ATOM 667 C CA . THR A 1 87 ? 6.697 30.468 18.663 1.00 22.77 86 THR A CA 1
ATOM 668 C C . THR A 1 87 ? 8.030 30.483 17.956 1.00 22.83 86 THR A C 1
ATOM 669 O O . THR A 1 87 ? 9.030 30.776 18.588 1.00 23.11 86 THR A O 1
ATOM 673 N N . GLU A 1 88 ? 8.081 30.185 16.660 1.00 22.72 87 GLU A N 1
ATOM 674 C CA . GLU A 1 88 ? 9.356 30.310 15.972 1.00 22.90 87 GLU A CA 1
ATOM 675 C C . GLU A 1 88 ? 9.488 31.529 15.079 1.00 22.19 87 GLU A C 1
ATOM 676 O O . GLU A 1 88 ? 8.545 31.935 14.390 1.00 21.59 87 GLU A O 1
ATOM 682 N N . ARG A 1 89 ? 10.673 32.109 15.109 1.00 21.54 88 ARG A N 1
ATOM 683 C CA . ARG A 1 89 ? 11.002 33.179 14.216 1.00 22.03 88 ARG A CA 1
ATOM 684 C C . ARG A 1 89 ? 11.754 32.496 13.103 1.00 20.54 88 ARG A C 1
ATOM 685 O O . ARG A 1 89 ? 12.690 31.774 13.367 1.00 20.44 88 ARG A O 1
ATOM 693 N N . ARG A 1 90 ? 11.318 32.669 11.866 1.00 18.49 89 ARG A N 1
ATOM 694 C CA . ARG A 1 90 ? 12.076 32.150 10.752 1.00 16.92 89 ARG A CA 1
ATOM 695 C C . ARG A 1 90 ? 12.739 33.294 10.048 1.00 16.15 89 ARG A C 1
ATOM 696 O O . ARG A 1 90 ? 12.383 34.469 10.261 1.00 14.56 89 ARG A O 1
ATOM 704 N N . GLU A 1 91 ? 13.726 32.946 9.227 1.00 15.45 90 GLU A N 1
ATOM 705 C CA . GLU A 1 91 ? 14.364 33.897 8.353 1.00 15.26 90 GLU A CA 1
ATOM 706 C C . GLU A 1 91 ? 14.965 33.260 7.138 1.00 14.21 90 GLU A C 1
ATOM 707 O O . GLU A 1 91 ? 15.220 32.070 7.129 1.00 13.52 90 GLU A O 1
ATOM 713 N N . ASN A 1 92 ? 15.172 34.071 6.109 1.00 12.40 91 ASN A N 1
ATOM 714 C CA . ASN A 1 92 ? 15.856 33.637 4.943 1.00 11.81 91 ASN A CA 1
ATOM 715 C C . ASN A 1 92 ? 16.939 34.678 4.711 1.00 11.59 91 ASN A C 1
ATOM 716 O O . ASN A 1 92 ? 17.336 35.327 5.671 1.00 11.17 91 ASN A O 1
ATOM 721 N N . GLU A 1 93 ? 17.417 34.869 3.487 1.00 11.18 92 GLU A N 1
ATOM 722 C CA . GLU A 1 93 ? 18.483 35.819 3.285 1.00 11.51 92 GLU A CA 1
ATOM 723 C C . GLU A 1 93 ? 17.998 37.267 3.262 1.00 10.71 92 GLU A C 1
ATOM 724 O O . GLU A 1 93 ? 18.811 38.156 3.277 1.00 10.64 92 GLU A O 1
ATOM 730 N N . PHE A 1 94 ? 16.690 37.492 3.270 1.00 10.50 93 PHE A N 1
ATOM 731 C CA . PHE A 1 94 ? 16.132 38.840 3.092 1.00 10.03 93 PHE A CA 1
ATOM 732 C C . PHE A 1 94 ? 15.332 39.360 4.274 1.00 9.28 93 PHE A C 1
ATOM 733 O O . PHE A 1 94 ? 15.449 40.537 4.658 1.00 8.85 93 PHE A O 1
ATOM 741 N N . ILE A 1 95 ? 14.544 38.478 4.866 1.00 8.66 94 ILE A N 1
ATOM 742 C CA . ILE A 1 95 ? 13.552 38.863 5.844 1.00 8.61 94 ILE A CA 1
ATOM 743 C C . ILE A 1 95 ? 13.551 37.924 7.042 1.00 8.65 94 ILE A C 1
ATOM 744 O O . ILE A 1 95 ? 14.130 36.837 7.002 1.00 7.66 94 ILE A O 1
ATOM 749 N N . THR A 1 96 ? 12.920 38.372 8.114 1.00 8.78 95 THR A N 1
ATOM 750 C CA . THR A 1 96 ? 12.696 37.542 9.290 1.00 9.72 95 THR A CA 1
ATOM 751 C C . THR A 1 96 ? 11.242 37.761 9.680 1.00 9.85 95 THR A C 1
ATOM 752 O O . THR A 1 96 ? 10.658 38.806 9.394 1.00 9.18 95 THR A O 1
ATOM 756 N N . GLY A 1 97 ? 10.648 36.757 10.306 1.00 10.46 96 GLY A N 1
ATOM 757 C CA . GLY A 1 97 ? 9.271 36.844 10.690 1.00 11.17 96 GLY A CA 1
ATOM 758 C C . GLY A 1 97 ? 8.906 35.834 11.751 1.00 12.03 96 GLY A C 1
ATOM 759 O O . GLY A 1 97 ? 9.490 34.761 11.815 1.00 12.46 96 GLY A O 1
ATOM 760 N N . GLU A 1 98 ? 7.951 36.210 12.588 1.00 12.60 97 GLU A N 1
ATOM 761 C CA . GLU A 1 98 ? 7.327 35.327 13.532 1.00 13.83 97 GLU A CA 1
ATOM 762 C C . GLU A 1 98 ? 5.841 35.541 13.381 1.00 13.36 97 GLU A C 1
ATOM 763 O O . GLU A 1 98 ? 5.348 36.535 13.802 1.00 13.65 97 GLU A O 1
ATOM 769 N N . CYS A 1 99 ? 5.141 34.612 12.751 1.00 13.83 98 CYS A N 1
ATOM 770 C CA . CYS A 1 99 ? 3.708 34.717 12.541 1.00 14.45 98 CYS A CA 1
ATOM 771 C C . CYS A 1 99 ? 2.993 34.337 13.820 1.00 14.65 98 CYS A C 1
ATOM 772 O O . CYS A 1 99 ? 3.617 33.814 14.754 1.00 14.73 98 CYS A O 1
ATOM 775 N N . ASP A 1 100 ? 1.702 34.656 13.888 1.00 14.90 99 ASP A N 1
ATOM 776 C CA . ASP A 1 100 ? 0.877 34.317 15.051 1.00 15.42 99 ASP A CA 1
ATOM 777 C C . ASP A 1 100 ? 0.476 32.867 14.997 1.00 15.50 99 ASP A C 1
ATOM 778 O O . ASP A 1 100 ? 0.705 32.122 15.954 1.00 15.80 99 ASP A O 1
ATOM 783 N N . ILE A 1 101 ? -0.152 32.471 13.889 1.00 15.65 100 ILE A N 1
ATOM 784 C CA . ILE A 1 101 ? -0.679 31.115 13.720 1.00 15.89 100 ILE A CA 1
ATOM 785 C C . ILE A 1 101 ? -0.267 30.529 12.376 1.00 15.84 100 ILE A C 1
ATOM 786 O O . ILE A 1 101 ? -0.376 31.179 11.342 1.00 15.82 100 ILE A O 1
ATOM 791 N N . TYR A 1 102 ? 0.225 29.294 12.411 1.00 16.17 101 TYR A N 1
ATOM 792 C CA . TYR A 1 102 ? 0.573 28.533 11.216 1.00 16.34 101 TYR A CA 1
ATOM 793 C C . TYR A 1 102 ? -0.313 27.304 11.217 1.00 16.27 101 TYR A C 1
ATOM 794 O O . TYR A 1 102 ? -0.341 26.601 12.201 1.00 15.78 101 TYR A O 1
ATOM 803 N N . VAL A 1 103 ? -1.044 27.074 10.124 1.00 16.78 102 VAL A N 1
ATOM 804 C CA . VAL A 1 103 ? -1.924 25.881 9.979 1.00 17.17 102 VAL A CA 1
ATOM 805 C C . VAL A 1 103 ? -1.424 25.085 8.748 1.00 18.19 102 VAL A C 1
ATOM 806 O O . VAL A 1 103 ? -1.861 25.349 7.605 1.00 18.64 102 VAL A O 1
ATOM 810 N N . PRO A 1 104 ? -0.465 24.148 8.963 1.00 18.42 103 PRO A N 1
ATOM 811 C CA . PRO A 1 104 ? 0.130 23.427 7.838 1.00 19.38 103 PRO A CA 1
ATOM 812 C C . PRO A 1 104 ? -0.897 22.575 7.057 1.00 19.99 103 PRO A C 1
ATOM 813 O O . PRO A 1 104 ? -0.829 22.488 5.828 1.00 20.01 103 PRO A O 1
ATOM 817 N N . SER A 1 105 ? -1.836 21.988 7.794 1.00 20.55 104 SER A N 1
ATOM 818 C CA . SER A 1 105 ? -2.998 21.270 7.248 1.00 21.20 104 SER A CA 1
ATOM 819 C C . SER A 1 105 ? -3.715 22.061 6.114 1.00 21.55 104 SER A C 1
ATOM 820 O O . SER A 1 105 ? -4.217 21.466 5.176 1.00 21.19 104 SER A O 1
ATOM 823 N N . ARG A 1 106 ? -3.747 23.397 6.194 1.00 21.66 105 ARG A N 1
ATOM 824 C CA . ARG A 1 106 ? -4.367 24.212 5.133 1.00 21.72 105 ARG A CA 1
ATOM 825 C C . ARG A 1 106 ? -3.420 25.148 4.366 1.00 21.15 105 ARG A C 1
ATOM 826 O O . ARG A 1 106 ? -3.896 25.998 3.601 1.00 20.81 105 ARG A O 1
ATOM 834 N N . LYS A 1 107 ? -2.099 24.983 4.555 1.00 20.28 106 LYS A N 1
ATOM 835 C CA . LYS A 1 107 ? -1.084 25.868 3.948 1.00 19.27 106 LYS A CA 1
ATOM 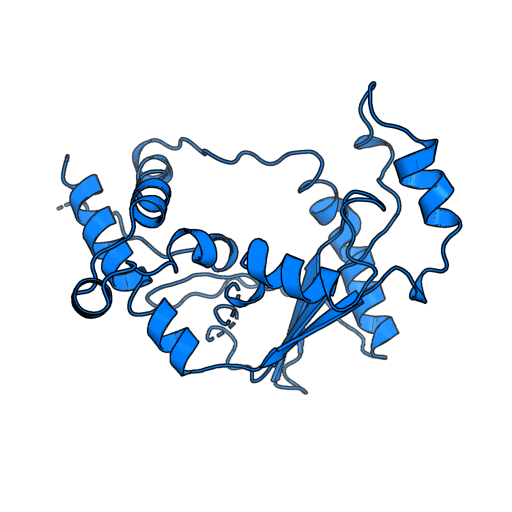836 C C . LYS A 1 107 ? -1.481 27.340 4.195 1.00 17.93 106 LYS A C 1
ATOM 837 O O . LYS A 1 107 ? -1.560 28.163 3.266 1.00 16.43 106 LYS A O 1
ATOM 843 N N . LEU A 1 108 ? -1.753 27.631 5.467 1.00 16.73 107 LEU A N 1
ATOM 844 C CA . LEU A 1 108 ? -2.426 28.865 5.871 1.00 16.07 107 LEU A CA 1
ATOM 845 C C . LEU A 1 108 ? -1.692 29.533 7.010 1.00 15.34 107 LEU A C 1
ATOM 846 O O . LEU A 1 108 ? -1.351 28.848 7.988 1.00 15.47 107 LEU A O 1
ATOM 851 N N . ILE A 1 109 ? -1.496 30.860 6.889 1.00 14.10 108 ILE A N 1
ATOM 852 C CA . ILE A 1 109 ? -1.083 31.709 8.001 1.00 13.65 108 ILE A CA 1
ATOM 853 C C . ILE A 1 109 ? -2.292 32.512 8.478 1.00 14.24 108 ILE A C 1
ATOM 854 O O . ILE A 1 109 ? -3.047 33.041 7.676 1.00 13.53 108 ILE A O 1
ATOM 859 N N . 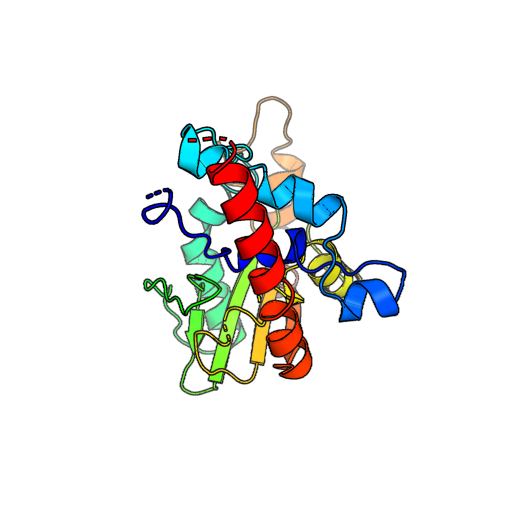ILE A 1 110 ? -2.460 32.618 9.789 1.00 14.56 109 ILE A N 1
ATOM 860 C CA . ILE A 1 110 ? -3.413 33.551 10.348 1.00 14.64 109 ILE A CA 1
ATOM 861 C C . ILE A 1 110 ? -2.670 34.547 11.168 1.00 15.26 109 ILE A C 1
ATOM 862 O O . ILE A 1 110 ? -1.726 34.181 11.853 1.00 16.03 109 ILE A O 1
ATOM 867 N N . ASP A 1 111 ? -3.085 35.801 11.075 1.00 15.67 110 ASP A N 1
ATOM 868 C CA . ASP A 1 111 ? -2.555 36.879 11.872 1.00 16.99 110 ASP A CA 1
ATOM 869 C C . ASP A 1 111 ? -3.713 37.650 12.557 1.00 16.77 110 ASP A C 1
ATOM 870 O O . ASP A 1 111 ? -4.693 38.036 11.905 1.00 17.69 110 ASP A O 1
ATOM 875 N N . THR A 1 112 ? -3.589 37.863 13.862 1.00 15.60 111 THR A N 1
ATOM 876 C CA . THR A 1 112 ? -4.576 38.581 14.623 1.00 14.98 111 THR A CA 1
ATOM 877 C C . THR A 1 112 ? -4.137 40.052 14.799 1.00 15.73 111 THR A C 1
ATOM 878 O O . THR A 1 112 ? -2.987 40.325 15.157 1.00 16.42 111 THR A O 1
ATOM 882 N N . LYS A 1 113 ? -5.046 40.985 14.547 1.00 15.28 112 LYS A N 1
ATOM 883 C CA . LYS A 1 113 ? -4.809 42.398 14.762 1.00 15.20 112 LYS A CA 1
ATOM 884 C C . LYS A 1 113 ? -5.879 42.890 15.748 1.00 14.80 112 LYS A C 1
ATOM 885 O O . LYS A 1 113 ? -7.060 42.944 15.408 1.00 12.74 112 LYS A O 1
ATOM 891 N N . CYS A 1 114 ? -5.439 43.247 16.961 1.00 14.55 113 CYS A N 1
ATOM 892 C CA . CYS A 1 114 ? -6.340 43.653 18.045 1.00 14.62 113 CYS A CA 1
ATOM 893 C C . CYS A 1 114 ? -6.578 45.137 17.978 1.00 13.15 113 CYS A C 1
ATOM 894 O O . CYS A 1 114 ? -5.777 45.901 18.456 1.00 12.71 113 CYS A O 1
ATOM 897 N N . SER A 1 115 ? -7.692 45.544 17.388 1.00 12.88 114 SER A N 1
ATOM 898 C CA . SER A 1 115 ? -8.021 46.962 17.258 1.00 12.02 114 SER A CA 1
ATOM 899 C C . SER A 1 115 ? -8.123 47.681 18.616 1.00 12.11 114 SER A C 1
ATOM 900 O O . SER A 1 115 ? -8.566 47.092 19.619 1.00 12.48 114 SER A O 1
ATOM 903 N N . TRP A 1 116 ? -7.715 48.939 18.641 1.00 10.67 115 TRP A N 1
ATOM 904 C CA . TRP A 1 116 ? -7.840 49.738 19.850 1.00 11.33 115 TRP A CA 1
ATOM 905 C C . TRP A 1 116 ? -9.297 50.032 20.257 1.00 11.60 115 TRP A C 1
ATOM 906 O O . TRP A 1 116 ? -9.705 49.785 21.412 1.00 11.25 115 TRP A O 1
ATOM 917 N N . ASP A 1 117 ? -10.073 50.561 19.320 1.00 11.18 116 ASP A N 1
ATOM 918 C CA . ASP A 1 117 ? -11.428 50.971 19.613 1.00 11.52 116 ASP A CA 1
ATOM 919 C C . ASP A 1 117 ? -12.343 50.827 18.402 1.00 10.82 116 ASP A C 1
ATOM 920 O O . ASP A 1 117 ? -11.896 50.443 17.320 1.00 9.93 116 ASP A O 1
ATOM 925 N N . ILE A 1 118 ? -13.626 51.082 18.621 1.00 10.34 117 ILE A N 1
ATOM 926 C CA . ILE A 1 118 ? -14.655 50.947 17.586 1.00 10.00 117 ILE A CA 1
ATOM 927 C C . ILE A 1 118 ? -14.281 51.799 16.371 1.00 10.05 117 ILE A C 1
ATOM 928 O O . ILE A 1 118 ? -14.418 51.370 15.243 1.00 10.12 117 ILE A O 1
ATOM 933 N N . GLY A 1 119 ? -13.776 52.992 16.622 1.00 10.49 118 GLY A N 1
ATOM 934 C CA . GLY A 1 119 ? -13.362 53.869 15.547 1.00 11.19 118 GLY A CA 1
ATOM 935 C C . GLY A 1 119 ? -12.283 53.329 14.631 1.00 11.50 118 GLY A C 1
ATOM 936 O O . GLY A 1 119 ? -12.365 53.516 13.406 1.00 11.37 118 GLY A O 1
ATOM 937 N N . SER A 1 120 ? -11.285 52.672 15.209 1.00 11.51 119 SER A N 1
ATOM 938 C CA . SER A 1 120 ? -10.126 52.217 14.456 1.00 12.37 119 SER A CA 1
ATOM 939 C C . SER A 1 120 ? -10.363 50.789 13.925 1.00 11.63 119 SER A C 1
ATOM 940 O O . SER A 1 120 ? -9.726 50.355 12.971 1.00 12.16 119 SER A O 1
ATOM 943 N N . HIS A 1 121 ? -11.285 50.067 14.539 1.00 11.40 120 HIS A N 1
ATOM 944 C CA . HIS A 1 121 ? -11.581 48.696 14.129 1.00 11.68 120 HIS A CA 1
ATOM 945 C C . HIS A 1 121 ? -12.345 48.661 12.792 1.00 11.91 120 HIS A C 1
ATOM 946 O O . HIS A 1 121 ? -13.363 49.329 12.664 1.00 12.23 120 HIS A O 1
ATOM 953 N N . PRO A 1 122 ? -11.874 47.873 11.825 1.00 12.03 121 PRO A N 1
ATOM 954 C CA . PRO A 1 122 ? -12.555 47.776 10.535 1.00 12.88 121 PRO A CA 1
ATOM 955 C C . PRO A 1 122 ? -13.695 46.736 10.509 1.00 13.14 121 PRO A C 1
ATOM 956 O O . PRO A 1 122 ? -13.502 45.566 10.147 1.00 13.17 121 PRO A O 1
ATOM 960 N N . PHE A 1 123 ? -14.866 47.184 10.940 1.00 12.36 122 PHE A N 1
ATOM 961 C CA . PHE A 1 123 ? -16.046 46.399 10.892 1.00 12.02 122 PHE A CA 1
ATOM 962 C C . PHE A 1 123 ? -16.417 46.053 9.463 1.00 12.47 122 PHE A C 1
ATOM 963 O O . PHE A 1 123 ? -16.938 44.966 9.227 1.00 14.23 122 PHE A O 1
ATOM 971 N N . PHE A 1 124 ? -16.208 46.984 8.521 1.00 11.16 123 PHE A N 1
ATOM 972 C CA . PHE A 1 124 ? -16.803 46.867 7.186 1.00 9.88 123 PHE A CA 1
ATOM 973 C C . PHE A 1 124 ? -15.808 46.239 6.252 1.00 9.38 123 PHE A C 1
ATOM 974 O O . PHE A 1 124 ? -14.644 46.477 6.391 1.00 8.13 123 PHE A O 1
ATOM 982 N N . THR A 1 125 ? -16.264 45.430 5.301 1.00 9.44 124 THR A N 1
ATOM 983 C CA A THR A 1 125 ? -15.300 44.678 4.490 0.50 9.56 124 THR A CA 1
ATOM 984 C CA B THR A 1 125 ? -15.380 44.670 4.410 0.50 8.96 124 THR A CA 1
ATOM 985 C C . THR A 1 125 ? -14.378 45.573 3.657 1.00 9.33 124 THR A C 1
ATOM 986 O O . THR A 1 125 ? -13.161 45.290 3.610 1.00 8.85 124 THR A O 1
ATOM 993 N N . ASP A 1 126 ? -14.911 46.639 3.034 1.00 8.63 125 ASP A N 1
ATOM 994 C CA . ASP A 1 126 ? -14.056 47.588 2.279 1.00 9.13 125 ASP A CA 1
ATOM 995 C C . ASP A 1 126 ? -13.049 48.261 3.221 1.00 8.71 125 ASP A C 1
ATOM 996 O O . ASP A 1 126 ? -11.868 48.357 2.901 1.00 9.84 125 ASP A O 1
ATOM 1001 N N . GLU A 1 127 ? -13.508 48.611 4.399 1.00 8.64 126 GLU A N 1
ATOM 1002 C CA . GLU A 1 127 ? -12.691 49.228 5.415 1.00 9.05 126 GLU A CA 1
ATOM 1003 C C . GLU A 1 127 ? -11.530 48.345 5.852 1.00 9.64 126 GLU A C 1
ATOM 1004 O O . GLU A 1 127 ? -10.407 48.833 6.016 1.00 9.51 126 GLU A O 1
ATOM 1010 N N . ALA A 1 128 ? -11.802 47.056 6.040 1.00 9.58 127 ALA A N 1
ATOM 1011 C CA . ALA A 1 128 ? -10.785 46.075 6.429 1.00 9.97 127 ALA A CA 1
ATOM 1012 C C . ALA A 1 128 ? -9.752 45.894 5.341 1.00 10.38 127 ALA A C 1
ATOM 1013 O O . ALA A 1 128 ? -8.558 45.879 5.618 1.00 10.57 127 ALA A O 1
ATOM 1015 N N . GLN A 1 129 ? -10.205 45.749 4.102 1.00 11.69 128 GLN A N 1
ATOM 1016 C CA . GLN A 1 129 ? -9.310 45.636 2.950 1.00 12.46 128 GLN A CA 1
ATOM 1017 C C . GLN A 1 129 ? -8.371 46.822 2.829 1.00 12.28 128 GLN A C 1
ATOM 1018 O O . GLN A 1 129 ? -7.178 46.653 2.608 1.00 12.50 128 GLN A O 1
ATOM 1024 N N . GLU A 1 130 ? -8.915 48.029 2.954 1.00 12.85 129 GLU A N 1
ATOM 1025 C CA . GLU A 1 130 ? -8.107 49.227 2.892 1.00 13.07 129 GLU A CA 1
ATOM 1026 C C . GLU A 1 130 ? -7.167 49.289 4.060 1.00 12.64 129 GLU A C 1
ATOM 1027 O O . GLU A 1 130 ? -6.032 49.740 3.901 1.00 11.49 129 GLU A O 1
ATOM 1033 N N . LYS A 1 131 ? -7.635 48.931 5.254 1.00 12.05 130 LYS A N 1
ATOM 1034 C CA . LYS A 1 131 ? -6.750 49.029 6.416 1.00 13.69 130 LYS A CA 1
ATOM 1035 C C . LYS A 1 131 ? -5.530 48.093 6.233 1.00 14.14 130 LYS A C 1
ATOM 1036 O O . LYS A 1 131 ? -4.397 48.478 6.521 1.00 13.59 130 LYS A O 1
ATOM 1042 N N . ALA A 1 132 ? -5.774 46.898 5.713 1.00 14.12 131 ALA A N 1
ATOM 1043 C CA . ALA A 1 132 ? -4.709 45.946 5.503 1.00 15.19 131 ALA A CA 1
ATOM 1044 C C . ALA A 1 132 ? -3.728 46.508 4.439 1.00 16.08 131 ALA A C 1
ATOM 1045 O O . ALA A 1 132 ? -2.518 46.341 4.581 1.00 15.82 131 ALA A O 1
ATOM 1047 N N . LYS A 1 133 ? -4.257 47.203 3.416 1.00 17.03 132 LYS A N 1
ATOM 1048 C CA . LYS A 1 133 ? -3.426 47.800 2.370 1.00 18.71 132 LYS A CA 1
ATOM 1049 C C . LYS A 1 133 ? -2.648 48.982 2.953 1.00 19.04 132 LYS A C 1
ATOM 1050 O O . LYS A 1 133 ? -1.424 48.999 2.878 1.00 19.36 132 LYS A O 1
ATOM 1054 N N . LYS A 1 134 ? -3.346 49.915 3.606 1.00 18.67 133 LYS A N 1
ATOM 1055 C CA . LYS A 1 134 ? -2.713 51.098 4.169 1.00 19.03 133 LYS A CA 1
ATOM 1056 C C . LYS A 1 134 ? -1.659 50.740 5.224 1.00 18.91 133 LYS A C 1
ATOM 1057 O O . LYS A 1 134 ? -0.586 51.337 5.236 1.00 19.51 133 LYS A O 1
ATOM 1060 N N . ALA A 1 135 ? -1.940 49.755 6.076 1.00 17.69 134 ALA A N 1
ATOM 1061 C CA . ALA A 1 135 ? -1.020 49.405 7.159 1.00 17.50 134 ALA A CA 1
ATOM 1062 C C . ALA A 1 135 ? 0.135 48.507 6.687 1.00 17.90 134 ALA A C 1
ATOM 1063 O O . ALA A 1 135 ? 1.042 48.279 7.444 1.00 19.29 134 ALA A O 1
ATOM 1065 N N . GLY A 1 136 ? 0.083 48.023 5.449 1.00 17.50 135 GLY A N 1
ATOM 1066 C CA . GLY A 1 136 ? 1.062 47.108 4.920 1.00 17.35 135 GLY A CA 1
ATOM 1067 C C . GLY A 1 136 ? 0.933 45.651 5.340 1.00 17.00 135 GLY A C 1
ATOM 1068 O O . GLY A 1 136 ? 1.867 44.865 5.143 1.00 17.47 135 GLY A O 1
ATOM 1069 N N . TYR A 1 137 ? -0.203 45.271 5.912 1.00 16.16 136 TYR A N 1
ATOM 1070 C CA . TYR A 1 137 ? -0.366 43.892 6.371 1.00 15.26 136 TYR A CA 1
ATOM 1071 C C . TYR A 1 137 ? -0.451 42.923 5.244 1.00 15.20 136 TYR A C 1
ATOM 1072 O O . TYR A 1 137 ? -0.085 41.774 5.408 1.00 14.49 136 TYR A O 1
ATOM 1081 N N . ASP A 1 138 ? -0.944 43.355 4.088 1.00 15.20 137 ASP A N 1
ATOM 1082 C CA . ASP A 1 138 ? -0.916 42.470 2.923 1.00 15.28 137 ASP A CA 1
ATOM 1083 C C . ASP A 1 138 ? 0.505 41.997 2.587 1.00 14.90 137 ASP A C 1
ATOM 1084 O O . ASP A 1 138 ? 0.735 40.814 2.384 1.00 15.22 137 ASP A O 1
ATOM 1089 N N . ILE A 1 139 ? 1.462 42.916 2.597 1.00 14.67 138 ILE A N 1
ATOM 1090 C CA . ILE A 1 139 ? 2.856 42.598 2.270 1.00 14.58 138 ILE A CA 1
ATOM 1091 C C . ILE A 1 139 ? 3.473 41.759 3.406 1.00 13.52 138 ILE A C 1
ATOM 1092 O O . ILE A 1 139 ? 4.251 40.823 3.165 1.00 12.43 138 ILE A O 1
ATOM 1097 N N . GLN A 1 140 ? 3.115 42.102 4.637 1.00 12.48 139 GLN A N 1
ATOM 1098 C CA . GLN A 1 140 ? 3.551 41.318 5.789 1.00 12.38 139 GLN A CA 1
ATOM 1099 C C . GLN A 1 140 ? 3.146 39.853 5.620 1.00 12.32 139 GLN A C 1
ATOM 1100 O O . GLN A 1 140 ? 3.936 38.949 5.928 1.00 12.30 139 GLN A O 1
ATOM 1114 N N . GLN A 1 142 ? 2.609 38.288 2.846 1.00 11.36 141 GLN A N 1
ATOM 1115 C CA . GLN A 1 142 ? 3.361 37.670 1.753 1.00 12.30 141 GLN A CA 1
ATOM 1116 C C . GLN A 1 142 ? 4.710 37.200 2.274 1.00 12.30 141 GLN A C 1
ATOM 1117 O O . GLN A 1 142 ? 5.186 36.145 1.877 1.00 12.61 141 GLN A O 1
ATOM 1123 N N . GLY A 1 143 ? 5.285 37.977 3.183 1.00 12.51 142 GLY A N 1
ATOM 1124 C CA . GLY A 1 143 ? 6.529 37.625 3.834 1.00 12.56 142 GLY A CA 1
ATOM 1125 C C . GLY A 1 143 ? 6.380 36.387 4.692 1.00 13.11 142 GLY A C 1
ATOM 1126 O O . GLY A 1 143 ? 7.244 35.506 4.636 1.00 12.76 142 GLY A O 1
ATOM 1127 N N . TYR A 1 144 ? 5.283 36.275 5.463 1.00 12.64 143 TYR A N 1
ATOM 1128 C CA . TYR A 1 144 ? 5.081 35.037 6.226 1.00 12.37 143 TYR A CA 1
ATOM 1129 C C . TYR A 1 144 ? 4.806 33.833 5.326 1.00 12.61 143 TYR A C 1
ATOM 1130 O O . TYR A 1 144 ? 5.239 32.711 5.626 1.00 13.34 143 TYR A O 1
ATOM 1147 N N . TRP A 1 146 ? 5.941 33.309 2.442 1.00 13.03 145 TRP A N 1
ATOM 1148 C CA . TRP A 1 146 ? 7.240 32.965 1.867 1.00 13.40 145 TRP A CA 1
ATOM 1149 C C . TRP A 1 146 ? 8.041 32.131 2.867 1.00 13.91 145 TRP A C 1
ATOM 1150 O O . TRP A 1 146 ? 8.476 31.058 2.542 1.00 13.61 145 TRP A O 1
ATOM 1161 N N . LEU A 1 147 ? 8.130 32.608 4.105 1.00 14.39 146 LEU A N 1
ATOM 1162 C CA . LEU A 1 147 ? 8.900 31.939 5.132 1.00 14.92 146 LEU A CA 1
ATOM 1163 C C . LEU A 1 147 ? 8.316 30.619 5.559 1.00 15.97 146 LEU A C 1
ATOM 1164 O O . LEU A 1 147 ? 9.062 29.749 5.986 1.00 16.78 146 LEU A O 1
ATOM 1169 N N . TRP A 1 148 ? 6.996 30.459 5.448 1.00 17.16 147 TRP A N 1
ATOM 1170 C CA . TRP A 1 148 ? 6.289 29.249 5.919 1.00 17.77 147 TRP A CA 1
ATOM 1171 C C . TRP A 1 148 ? 5.730 28.396 4.788 1.00 18.46 147 TRP A C 1
ATOM 1172 O O . TRP A 1 148 ? 5.022 27.450 5.050 1.00 18.52 147 TRP A O 1
ATOM 1183 N N . ASP A 1 149 ? 6.083 28.705 3.541 1.00 19.98 148 ASP A N 1
ATOM 1184 C CA . ASP A 1 149 ? 5.646 27.918 2.368 1.00 21.17 148 ASP A CA 1
ATOM 1185 C C . ASP A 1 149 ? 4.139 27.708 2.335 1.00 20.46 148 ASP A C 1
ATOM 1186 O O . ASP A 1 149 ? 3.684 26.585 2.186 1.00 21.30 148 ASP A O 1
ATOM 1191 N N . CYS A 1 150 ? 3.383 28.795 2.484 1.00 19.28 149 CYS A N 1
ATOM 1192 C CA . CYS A 1 150 ? 1.920 28.751 2.512 1.00 18.71 149 CYS A CA 1
ATOM 1193 C C . CYS A 1 150 ? 1.328 29.400 1.287 1.00 17.60 149 CYS A C 1
ATOM 1194 O O . CYS A 1 150 ? 1.935 30.262 0.646 1.00 16.80 149 CYS A O 1
ATOM 1197 N N . ASP A 1 151 ? 0.098 28.997 1.003 1.00 17.23 150 ASP A N 1
ATOM 1198 C CA . ASP A 1 151 ? -0.666 29.472 -0.146 1.00 16.86 150 ASP A CA 1
ATOM 1199 C C . ASP A 1 151 ? -1.605 30.595 0.180 1.00 15.94 150 ASP A C 1
ATOM 1200 O O . ASP A 1 151 ? -1.993 31.318 -0.722 1.00 15.33 150 ASP A O 1
ATOM 1205 N N . GLN A 1 152 ? -2.011 30.717 1.437 1.00 15.51 151 GLN A N 1
ATOM 1206 C CA . GLN A 1 152 ? -2.887 31.812 1.819 1.00 16.15 151 GLN A CA 1
ATOM 1207 C C . GLN A 1 152 ? -2.652 32.295 3.234 1.00 15.06 151 GLN A C 1
ATOM 1208 O O . GLN A 1 152 ? -2.026 31.615 4.023 1.00 15.30 151 GLN A O 1
ATOM 1214 N N . ALA A 1 153 ? -3.116 33.515 3.489 1.00 13.54 152 ALA A N 1
ATOM 1215 C CA . ALA A 1 153 ? -3.051 34.180 4.786 1.00 12.83 152 ALA A CA 1
ATOM 1216 C C . ALA A 1 153 ? -4.422 34.801 5.037 1.00 11.92 152 ALA A C 1
ATOM 1217 O O . ALA A 1 153 ? -5.103 35.219 4.095 1.00 11.25 152 ALA A O 1
ATOM 1219 N N . GLN A 1 154 ? -4.818 34.839 6.298 1.00 10.85 153 GLN A N 1
ATOM 1220 C CA . GLN A 1 154 ? -6.027 35.485 6.686 1.00 11.05 153 GLN A CA 1
ATOM 1221 C C . GLN A 1 154 ? -5.734 36.407 7.841 1.00 10.91 153 GLN A C 1
ATOM 1222 O O . GLN A 1 154 ? -5.203 35.979 8.843 1.00 10.89 153 GLN A O 1
ATOM 1228 N N . ILE A 1 155 ? -6.066 37.681 7.684 1.00 11.78 154 ILE A N 1
ATOM 1229 C CA . ILE A 1 155 ? -5.823 38.683 8.716 1.00 12.49 154 ILE A CA 1
ATOM 1230 C C . ILE A 1 155 ? -7.130 38.813 9.460 1.00 13.44 154 ILE A C 1
ATOM 1231 O O . ILE A 1 155 ? -8.136 39.221 8.883 1.00 13.62 154 ILE A O 1
ATOM 1236 N N . ASP A 1 156 ? -7.126 38.418 10.723 1.00 14.69 155 ASP A N 1
ATOM 1237 C CA . ASP A 1 156 ? -8.292 38.548 11.611 1.00 14.12 155 ASP A CA 1
ATOM 1238 C C . ASP A 1 156 ? -8.180 39.856 12.416 1.00 14.54 155 ASP A C 1
ATOM 1239 O O . ASP A 1 156 ? -7.432 39.933 13.399 1.00 15.15 155 ASP A O 1
ATOM 1244 N N . PHE A 1 157 ? -8.894 40.889 11.981 1.00 14.51 156 PHE A N 1
ATOM 1245 C CA . PHE A 1 157 ? -9.062 42.113 12.750 1.00 13.52 156 PHE A CA 1
ATOM 1246 C C . PHE A 1 157 ? -10.102 41.787 13.821 1.00 13.43 156 PHE A C 1
ATOM 1247 O O . PHE A 1 157 ? -11.214 41.394 13.484 1.00 11.99 156 PHE A O 1
ATOM 1255 N N . VAL A 1 158 ? -9.715 41.970 15.095 1.00 13.02 157 VAL A N 1
ATOM 1256 C CA A VAL A 1 158 ? -10.540 41.611 16.237 0.50 12.36 157 VAL A CA 1
ATOM 1257 C CA B VAL A 1 158 ? -10.534 41.603 16.248 0.50 12.45 157 VAL A CA 1
ATOM 1258 C C . VAL A 1 158 ? -10.616 42.754 17.250 1.00 12.70 157 VAL A C 1
ATOM 1259 O O . VAL A 1 158 ? -9.585 43.358 17.618 1.00 13.31 157 VAL A O 1
ATOM 1266 N N . LEU A 1 159 ? -11.837 43.079 17.676 1.00 12.62 158 LEU A N 1
ATOM 1267 C CA . LEU A 1 159 ? -12.097 44.130 18.668 1.00 12.05 158 LEU A CA 1
ATOM 1268 C C . LEU A 1 159 ? -12.551 43.499 19.964 1.00 12.23 158 LEU A C 1
ATOM 1269 O O . LEU A 1 159 ? -13.646 42.897 20.031 1.00 11.05 158 LEU A O 1
ATOM 1274 N N . PHE A 1 160 ? -11.709 43.624 20.988 1.00 11.99 159 PHE A N 1
ATOM 1275 C CA . PHE A 1 160 ? -12.073 43.266 22.330 1.00 12.51 159 PHE A CA 1
ATOM 1276 C C . PHE A 1 160 ? -12.109 44.555 23.133 1.00 12.01 159 PHE A C 1
ATOM 1277 O O . PHE A 1 160 ? -11.488 45.547 22.740 1.00 11.68 159 PHE A O 1
ATOM 1285 N N . PRO A 1 161 ? -12.748 44.526 24.291 1.00 11.71 160 PRO A N 1
ATOM 1286 C CA . PRO A 1 161 ? -12.628 45.666 25.205 1.00 12.44 160 PRO A CA 1
ATOM 1287 C C . PRO A 1 161 ? -11.194 45.925 25.589 1.00 13.60 160 PRO A C 1
ATOM 1288 O O . PRO A 1 161 ? -10.413 44.976 25.708 1.00 14.44 160 PRO A O 1
ATOM 1292 N N . THR A 1 162 ? -10.839 47.195 25.792 1.00 14.49 161 THR A N 1
ATOM 1293 C CA . THR A 1 162 ? -9.494 47.551 26.171 1.00 14.96 161 THR A CA 1
ATOM 1294 C C . THR A 1 162 ? -9.291 47.191 27.640 1.00 15.75 161 THR A C 1
ATOM 1295 O O . THR A 1 162 ? -10.097 47.560 28.459 1.00 15.91 161 THR A O 1
ATOM 1299 N N . PRO A 1 163 ? -8.223 46.444 27.970 1.00 16.51 162 PRO A N 1
ATOM 1300 C CA . PRO A 1 163 ? -7.931 46.115 29.380 1.00 17.30 162 PRO A CA 1
ATOM 1301 C C . PRO A 1 163 ? -7.766 47.382 30.208 1.00 18.11 162 PRO A C 1
ATOM 1302 O O . PRO A 1 163 ? -7.143 48.334 29.741 1.00 17.75 162 PRO A O 1
ATOM 1306 N N . LEU A 1 164 ? -8.321 47.391 31.408 1.00 19.43 163 LEU A N 1
ATOM 1307 C CA . LEU A 1 164 ? -8.319 48.576 32.273 1.00 20.80 163 LEU A CA 1
ATOM 1308 C C . LEU A 1 164 ? -6.962 49.216 32.461 1.00 22.04 163 LEU A C 1
ATOM 1309 O O . LEU A 1 164 ? -6.845 50.425 32.440 1.00 22.38 163 LEU A O 1
ATOM 1314 N N . ASN A 1 165 ? -5.927 48.401 32.584 1.00 23.39 164 ASN A N 1
ATOM 1315 C CA . ASN A 1 165 ? -4.614 48.921 32.851 1.00 24.50 164 ASN A CA 1
ATOM 1316 C C . ASN A 1 165 ? -4.053 49.770 31.681 1.00 23.82 164 ASN A C 1
ATOM 1317 O O . ASN A 1 165 ? -3.042 50.416 31.835 1.00 23.46 164 ASN A O 1
ATOM 1322 N N . LEU A 1 166 ? -4.704 49.756 30.519 1.00 23.10 165 LEU A N 1
ATOM 1323 C CA . LEU A 1 166 ? -4.225 50.502 29.386 1.00 22.33 165 LEU A CA 1
ATOM 1324 C C . LEU A 1 166 ? -5.054 51.750 29.110 1.00 22.83 165 LEU A C 1
ATOM 1325 O O . LEU A 1 166 ? -4.775 52.452 28.163 1.00 23.69 165 LEU A O 1
ATOM 1330 N N . ILE A 1 167 ? -6.074 52.024 29.914 1.00 23.12 166 ILE A N 1
ATOM 1331 C CA . ILE A 1 167 ? -6.931 53.174 29.676 1.00 23.83 166 ILE A CA 1
ATOM 1332 C C . ILE A 1 167 ? -6.362 54.351 30.466 1.00 25.08 166 ILE A C 1
ATOM 1333 O O . ILE A 1 167 ? -6.464 54.390 31.680 1.00 25.35 166 ILE A O 1
ATOM 1338 N N . SER A 1 168 ? -5.768 55.307 29.767 1.00 26.64 167 SER A N 1
ATOM 1339 C CA . SER A 1 168 ? -5.158 56.480 30.422 1.00 28.02 167 SER A CA 1
ATOM 1340 C C . SER A 1 168 ? -6.207 57.401 31.013 1.00 27.80 167 SER A C 1
ATOM 1341 O O . SER A 1 168 ? -7.395 57.265 30.759 1.00 27.44 167 SER A O 1
ATOM 1344 N N . ALA A 1 169 ? -5.727 58.367 31.783 1.00 28.32 168 ALA A N 1
ATOM 1345 C CA . ALA A 1 169 ? -6.566 59.359 32.459 1.00 28.02 168 ALA A CA 1
ATOM 1346 C C . ALA A 1 169 ? -7.521 59.996 31.469 1.00 27.59 168 ALA A C 1
ATOM 1347 O O . ALA A 1 169 ? -8.669 60.249 31.794 1.00 27.77 168 ALA A O 1
ATOM 1349 N N . TYR A 1 170 ? -7.050 60.213 30.240 1.00 26.86 169 TYR A N 1
ATOM 1350 C CA . TYR A 1 170 ? -7.851 60.898 29.239 1.00 26.53 169 TYR A CA 1
ATOM 1351 C C . TYR A 1 170 ? -8.707 59.999 28.347 1.00 24.82 169 TYR A C 1
ATOM 1352 O O . TYR A 1 170 ? -9.558 60.503 27.646 1.00 24.83 169 TYR A O 1
ATOM 1361 N N . ASP A 1 171 ? -8.505 58.679 28.428 1.00 23.16 170 ASP A N 1
ATOM 1362 C CA . ASP A 1 171 ? -9.239 57.695 27.634 1.00 21.84 170 ASP A CA 1
ATOM 1363 C C . ASP A 1 171 ? -10.614 57.409 28.307 1.00 20.19 170 ASP A C 1
ATOM 1364 O O . ASP A 1 171 ? -10.803 57.655 29.509 1.00 19.59 170 ASP A O 1
ATOM 1369 N N . SER A 1 172 ? -11.549 56.884 27.521 1.00 18.28 171 SER A N 1
ATOM 1370 C CA . SER A 1 172 ? -12.908 56.608 27.993 1.00 17.48 171 SER A CA 1
ATOM 1371 C C . SER A 1 172 ? -13.154 55.104 28.253 1.00 16.36 171 SER A C 1
ATOM 1372 O O . SER A 1 172 ? -13.076 54.280 27.338 1.00 15.49 171 SER A O 1
ATOM 1375 N N . ASP A 1 173 ? -13.441 54.778 29.512 1.00 15.34 172 ASP A N 1
ATOM 1376 C CA . ASP A 1 173 ? -13.995 53.474 29.906 1.00 15.22 172 ASP A CA 1
ATOM 1377 C C . ASP A 1 173 ? -15.255 53.169 29.147 1.00 13.44 172 ASP A C 1
ATOM 1378 O O . ASP A 1 173 ? -15.467 52.049 28.722 1.00 12.46 172 ASP A O 1
ATOM 1383 N N . PHE A 1 174 ? -16.112 54.164 29.005 1.00 12.34 173 PHE A N 1
ATOM 1384 C CA . PHE A 1 174 ? -17.393 53.951 28.330 1.00 12.59 173 PHE A CA 1
ATOM 1385 C C . PHE A 1 174 ? -17.189 53.508 26.892 1.00 12.12 173 PHE A C 1
ATOM 1386 O O . PHE A 1 174 ? -17.758 52.509 26.453 1.00 11.41 173 PHE A O 1
ATOM 1394 N N . LYS A 1 175 ? -16.331 54.223 26.183 1.00 12.20 174 LYS A N 1
ATOM 1395 C CA . LYS A 1 175 ? -16.069 53.913 24.765 1.00 12.94 174 LYS A CA 1
ATOM 1396 C C . LYS A 1 175 ? -15.216 52.656 24.537 1.00 12.78 174 LYS A C 1
ATOM 1397 O O . LYS A 1 175 ? -15.532 51.860 23.675 1.00 13.28 174 LYS A O 1
ATOM 1403 N N . LEU A 1 176 ? -14.14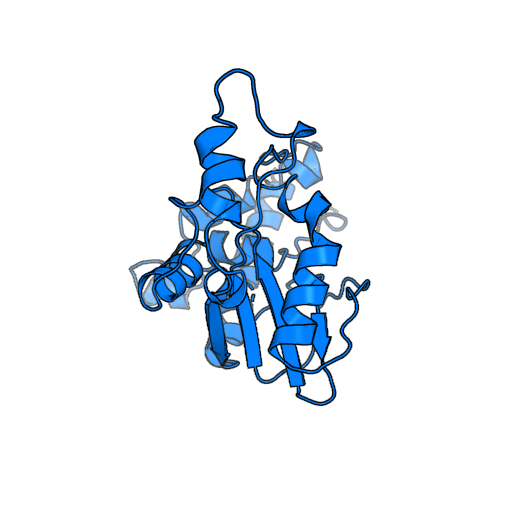7 52.494 25.319 1.00 12.73 175 LEU A N 1
ATOM 1404 C CA . LEU A 1 176 ? -13.180 51.448 25.107 1.00 12.17 175 LEU A CA 1
ATOM 1405 C C . LEU A 1 176 ? -13.574 50.073 25.688 1.00 12.11 175 LEU A C 1
ATOM 1406 O O . LEU A 1 176 ? -12.991 49.061 25.273 1.00 12.48 175 LEU A O 1
ATOM 1411 N N . ILE A 1 177 ? -14.525 50.053 26.629 1.00 11.57 176 ILE A N 1
ATOM 1412 C CA . ILE A 1 177 ? -15.056 48.836 27.248 1.00 11.77 176 ILE A CA 1
ATOM 1413 C C . ILE A 1 177 ? -16.594 48.664 27.092 1.00 12.31 176 ILE A C 1
ATOM 1414 O O . ILE A 1 177 ? -17.063 47.735 26.426 1.00 12.42 176 ILE A O 1
ATOM 1419 N N . ASP A 1 178 ? -17.378 49.546 27.692 1.00 12.93 177 ASP A N 1
ATOM 1420 C CA . ASP A 1 178 ? -18.847 49.343 27.748 1.00 13.42 177 ASP A CA 1
ATOM 1421 C C . ASP A 1 178 ? -19.509 49.197 26.376 1.00 13.45 177 ASP A C 1
ATOM 1422 O O . ASP A 1 178 ? -20.278 48.260 26.133 1.00 13.09 177 ASP A O 1
ATOM 1427 N N . LEU A 1 179 ? -19.218 50.129 25.479 1.00 13.42 178 LEU A N 1
ATOM 1428 C CA . LEU A 1 179 ? -19.778 50.069 24.131 1.00 13.19 178 LEU A CA 1
ATOM 1429 C C . LEU A 1 179 ? -19.342 48.831 23.359 1.00 12.60 178 LEU A C 1
ATOM 1430 O O . LEU A 1 179 ? -20.079 48.371 22.520 1.00 12.19 178 LEU A O 1
ATOM 1435 N N . VAL A 1 180 ? -18.148 48.300 23.647 1.00 12.54 179 VAL A N 1
ATOM 1436 C CA . VAL A 1 180 ? -17.621 47.157 22.930 1.00 11.89 179 VAL A CA 1
ATOM 1437 C C . VAL A 1 180 ? -18.305 45.848 23.392 1.00 11.94 179 VAL A C 1
ATOM 1438 O O . VAL A 1 180 ? -18.668 44.995 22.586 1.00 9.74 179 VAL A O 1
ATOM 1442 N N . GLU A 1 181 ? -18.501 45.736 24.688 1.00 12.40 180 GLU A N 1
ATOM 1443 C CA . GLU A 1 181 ? -19.174 44.596 25.294 1.00 13.29 180 GLU A CA 1
ATOM 1444 C C . GLU A 1 181 ? -20.646 44.461 24.893 1.00 13.81 180 GLU A C 1
ATOM 1445 O O . GLU A 1 181 ? -21.198 43.394 25.024 1.00 14.55 180 GLU A O 1
ATOM 1451 N N . GLN A 1 182 ? -21.268 45.535 24.429 1.00 13.65 181 GLN A N 1
ATOM 1452 C CA . GLN A 1 182 ? -22.606 45.461 23.869 1.00 14.63 181 GLN A CA 1
ATOM 1453 C C . GLN A 1 182 ? -22.686 44.844 22.500 1.00 12.54 181 GLN A C 1
ATOM 1454 O O . GLN A 1 182 ? -23.759 44.539 22.073 1.00 12.83 181 GLN A O 1
ATOM 1460 N N . ILE A 1 183 ? -21.572 44.708 21.791 1.00 11.56 182 ILE A N 1
ATOM 1461 C CA . ILE A 1 183 ? -21.614 44.267 20.411 1.00 10.53 182 ILE A CA 1
ATOM 1462 C C . ILE A 1 183 ? -21.346 42.781 20.448 1.00 11.32 182 ILE A C 1
ATOM 1463 O O . ILE A 1 183 ? -20.378 42.365 21.037 1.00 10.89 182 ILE A O 1
ATOM 1468 N N . PRO A 1 184 ? -22.212 41.964 19.838 1.00 11.79 183 PRO A N 1
ATOM 1469 C CA . PRO A 1 184 ? -21.905 40.544 19.735 1.00 12.33 183 PRO A CA 1
ATOM 1470 C C . PRO A 1 184 ? -20.480 40.254 19.211 1.00 12.81 183 PRO A C 1
ATOM 1471 O O . PRO A 1 184 ? -20.003 40.884 18.236 1.00 13.01 183 PRO A O 1
ATOM 1475 N N . GLN A 1 185 ? -19.806 39.328 19.869 1.00 13.20 184 GLN A N 1
ATOM 1476 C CA . GLN A 1 185 ? -18.466 38.988 19.506 1.00 14.12 184 GLN A CA 1
ATOM 1477 C C . GLN A 1 185 ? -18.323 38.576 18.047 1.00 14.21 184 GLN A C 1
ATOM 1478 O O . GLN A 1 185 ? -17.335 38.943 17.418 1.00 14.39 184 GLN A O 1
ATOM 1484 N N . ILE A 1 186 ? -19.299 37.872 17.488 1.00 14.36 185 ILE A N 1
ATOM 1485 C CA . ILE A 1 186 ? -19.218 37.511 16.078 1.00 14.84 185 ILE A CA 1
ATOM 1486 C C . ILE A 1 186 ? -19.206 38.723 15.146 1.00 14.86 185 ILE A C 1
ATOM 1487 O O . ILE A 1 186 ? -18.676 38.601 14.068 1.00 15.28 185 ILE A O 1
ATOM 1492 N N . ARG A 1 187 ? -19.716 39.889 15.569 1.00 13.97 186 ARG A N 1
ATOM 1493 C CA . ARG A 1 187 ? -19.596 41.114 14.753 1.00 14.41 186 ARG A CA 1
ATOM 1494 C C . ARG A 1 187 ? -18.288 41.885 14.950 1.00 14.21 186 ARG A C 1
ATOM 1495 O O . ARG A 1 187 ? -18.040 42.895 14.253 1.00 13.93 186 ARG A O 1
ATOM 1503 N N . ARG A 1 188 ? -17.454 41.419 15.875 1.00 12.94 187 ARG A N 1
ATOM 1504 C CA . ARG A 1 188 ? -16.211 42.117 16.199 1.00 13.22 187 ARG A CA 1
ATOM 1505 C C . ARG A 1 188 ? -14.972 41.430 15.637 1.00 13.03 187 ARG A C 1
ATOM 1506 O O . ARG A 1 188 ? -13.872 41.734 16.055 1.00 13.73 187 ARG A O 1
ATOM 1514 N N . ILE A 1 189 ? -15.161 40.489 14.706 1.00 12.45 188 ILE A N 1
ATOM 1515 C CA . ILE A 1 189 ? -14.050 39.907 13.953 1.00 12.53 188 ILE A CA 1
ATOM 1516 C C . ILE A 1 189 ? -14.351 40.156 12.487 1.00 12.59 188 ILE A C 1
ATOM 1517 O O . ILE A 1 189 ? -15.435 39.842 12.036 1.00 12.91 188 ILE A O 1
ATOM 1522 N N . THR A 1 190 ? -13.409 40.748 11.765 1.00 12.40 189 THR A N 1
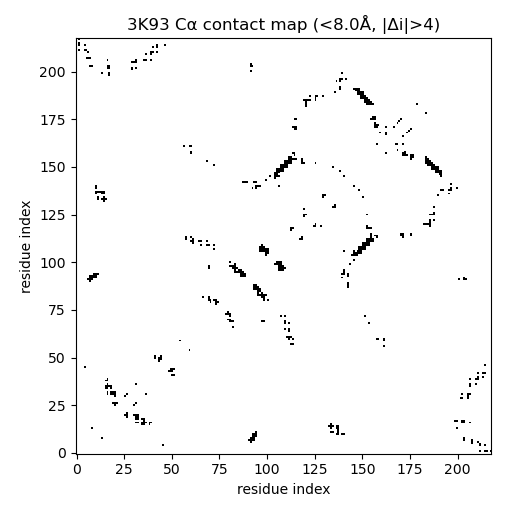ATOM 1523 C CA . THR A 1 190 ? -13.497 40.888 10.326 1.00 12.61 189 THR A CA 1
ATOM 1524 C C . THR A 1 190 ? -12.216 40.344 9.759 1.00 13.02 189 THR A C 1
ATOM 1525 O O . THR A 1 190 ? -11.125 40.765 10.181 1.00 13.49 189 THR A O 1
ATOM 1529 N N . THR A 1 191 ? -12.346 39.400 8.811 1.00 13.47 190 THR A N 1
ATOM 1530 C CA . THR A 1 191 ? -11.207 38.666 8.251 1.00 13.79 190 THR A CA 1
ATOM 1531 C C . THR A 1 191 ? -10.938 39.096 6.801 1.00 14.13 190 THR A C 1
ATOM 1532 O O . THR A 1 191 ? -11.883 39.239 6.045 1.00 14.60 190 THR A O 1
ATOM 1536 N N . VAL A 1 192 ? -9.671 39.336 6.441 1.00 13.56 191 VAL A N 1
ATOM 1537 C CA . VAL A 1 192 ? -9.282 39.641 5.060 1.00 13.32 191 VAL A CA 1
ATOM 1538 C C . VAL A 1 192 ? -8.365 38.506 4.570 1.00 13.64 191 VAL A C 1
ATOM 1539 O O . VAL A 1 192 ? -7.422 38.154 5.244 1.00 14.31 191 VAL A O 1
ATOM 1543 N N . ILE A 1 193 ? -8.677 37.928 3.424 1.00 13.48 192 ILE A N 1
ATOM 1544 C CA . ILE A 1 193 ? -7.962 36.770 2.898 1.00 14.22 192 ILE A CA 1
ATOM 1545 C C . ILE A 1 193 ? -6.968 37.302 1.879 1.00 14.44 192 ILE A C 1
ATOM 1546 O O . ILE A 1 193 ? -7.353 38.017 0.980 1.00 14.36 192 ILE A O 1
ATOM 1551 N N . ILE A 1 194 ? -5.694 36.965 2.030 1.00 15.13 193 ILE A N 1
ATOM 1552 C CA . ILE A 1 194 ? -4.655 37.380 1.093 1.00 15.52 193 ILE A CA 1
ATOM 1553 C C . ILE A 1 194 ? -4.111 36.123 0.396 1.00 16.69 193 ILE A C 1
ATOM 1554 O O . ILE A 1 194 ? -3.666 35.206 1.079 1.00 17.40 193 ILE A O 1
ATOM 1559 N N . GLN A 1 195 ? -4.165 36.073 -0.944 1.00 16.84 194 GLN A N 1
ATOM 1560 C CA . GLN A 1 195 ? -3.617 34.953 -1.693 1.00 17.57 194 GLN A CA 1
ATOM 1561 C C . GLN A 1 195 ? -2.104 35.154 -1.845 1.00 16.57 194 GLN A C 1
ATOM 1562 O O . GLN A 1 195 ? -1.666 36.271 -2.008 1.00 16.56 194 GLN A O 1
ATOM 1568 N N . ARG A 1 196 ? -1.326 34.069 -1.790 1.00 16.05 195 ARG A N 1
ATOM 1569 C CA . ARG A 1 196 ? 0.124 34.120 -2.068 1.00 15.87 195 ARG A CA 1
ATOM 1570 C C . ARG A 1 196 ? 0.306 34.717 -3.443 1.00 15.61 195 ARG A C 1
ATOM 1571 O O . ARG A 1 196 ? -0.424 34.384 -4.330 1.00 15.55 195 ARG A O 1
ATOM 1579 N N . ASP A 1 197 ? 1.254 35.618 -3.614 1.00 15.93 196 ASP A N 1
ATOM 1580 C CA . ASP A 1 197 ? 1.473 36.239 -4.913 1.00 16.63 196 ASP A CA 1
ATOM 1581 C C . ASP A 1 197 ? 2.954 36.265 -5.130 1.00 17.09 196 ASP A C 1
ATOM 1582 O O . ASP A 1 197 ? 3.645 37.134 -4.586 1.00 16.64 196 ASP A O 1
ATOM 1587 N N . ASN A 1 198 ? 3.439 35.294 -5.919 1.00 17.55 197 ASN A N 1
ATOM 1588 C CA . ASN A 1 198 ? 4.884 35.113 -6.170 1.00 18.18 197 ASN A CA 1
ATOM 1589 C C . ASN A 1 198 ? 5.562 36.305 -6.833 1.00 18.35 197 ASN A C 1
ATOM 1590 O O . ASN A 1 198 ? 6.742 36.525 -6.617 1.00 18.10 197 ASN A O 1
ATOM 1595 N N . GLU A 1 199 ? 4.824 37.074 -7.628 1.00 19.10 198 GLU A N 1
ATOM 1596 C CA . GLU A 1 199 ? 5.359 38.331 -8.168 1.00 20.08 198 GLU A CA 1
ATOM 1597 C C . GLU A 1 199 ? 5.599 39.352 -7.062 1.00 19.20 198 GLU A C 1
ATOM 1598 O O . GLU A 1 199 ? 6.578 40.087 -7.107 1.00 19.12 198 GLU A O 1
ATOM 1604 N N . LEU A 1 200 ? 4.711 39.386 -6.075 1.00 18.46 199 LEU A N 1
ATOM 1605 C CA . LEU A 1 200 ? 4.906 40.234 -4.912 1.00 18.39 199 LEU A CA 1
ATOM 1606 C C . LEU A 1 200 ? 6.079 39.759 -4.053 1.00 17.27 199 LEU A C 1
ATOM 1607 O O . LEU A 1 200 ? 6.811 40.588 -3.519 1.00 17.01 199 LEU A O 1
ATOM 1612 N N . ILE A 1 201 ? 6.256 38.441 -3.920 1.00 15.62 200 ILE A N 1
ATOM 1613 C CA . ILE A 1 201 ? 7.374 37.915 -3.160 1.00 14.78 200 ILE A CA 1
ATOM 1614 C C . ILE A 1 201 ? 8.67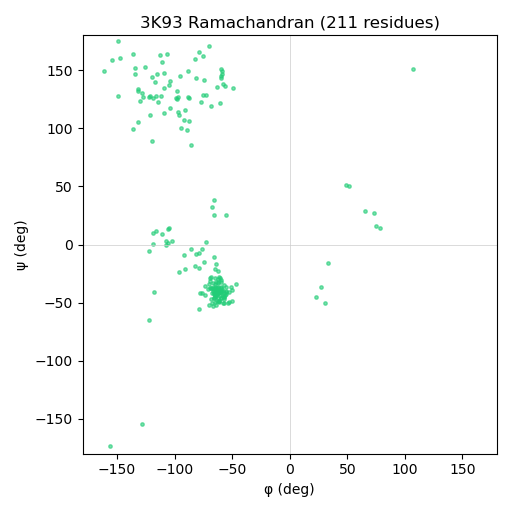8 38.304 -3.872 1.00 15.06 200 ILE A C 1
ATOM 1615 O O . ILE A 1 201 ? 9.612 38.726 -3.229 1.00 14.03 200 ILE A O 1
ATOM 1620 N N . ASP A 1 202 ? 8.705 38.209 -5.193 1.00 15.90 201 ASP A N 1
ATOM 1621 C CA . ASP A 1 202 ? 9.849 38.686 -5.971 1.00 17.24 201 ASP A CA 1
ATOM 1622 C C . ASP A 1 202 ? 10.112 40.172 -5.783 1.00 17.11 201 ASP A C 1
ATOM 1623 O O . ASP A 1 202 ? 11.238 40.571 -5.700 1.00 17.53 201 ASP A O 1
ATOM 1628 N N . LYS A 1 203 ? 9.066 40.972 -5.720 1.00 17.51 202 LYS A N 1
ATOM 1629 C CA . LYS A 1 203 ? 9.175 42.401 -5.388 1.00 18.09 202 LYS A CA 1
ATOM 1630 C C . LYS A 1 203 ? 9.805 42.616 -3.986 1.00 17.35 202 LYS A C 1
ATOM 1631 O O . LYS A 1 203 ? 10.698 43.440 -3.829 1.00 17.23 202 LYS A O 1
ATOM 1635 N N . ILE A 1 204 ? 9.352 41.863 -2.983 1.00 16.77 203 ILE A N 1
ATOM 1636 C CA . ILE A 1 204 ? 9.962 41.910 -1.642 1.00 16.14 203 ILE A CA 1
ATOM 1637 C C . ILE A 1 204 ? 11.484 41.664 -1.772 1.00 16.46 203 ILE A C 1
ATOM 1638 O O . ILE A 1 204 ? 12.280 42.447 -1.260 1.00 16.00 203 ILE A O 1
ATOM 1643 N N . LYS A 1 205 ? 11.871 40.598 -2.477 1.00 16.60 204 LYS A N 1
ATOM 1644 C CA . LYS A 1 205 ? 13.283 40.301 -2.719 1.00 17.42 204 LYS A CA 1
ATOM 1645 C C . LYS A 1 205 ? 14.052 41.484 -3.314 1.00 17.27 204 LYS A C 1
ATOM 1646 O O . LYS A 1 205 ? 15.134 41.783 -2.868 1.00 17.07 204 LYS A O 1
ATOM 1650 N N . GLU A 1 206 ? 13.513 42.090 -4.370 1.00 17.80 205 GLU A N 1
ATOM 1651 C CA A GLU A 1 206 ? 14.183 43.183 -5.070 0.60 18.02 205 GLU A CA 1
ATOM 1652 C CA B GLU A 1 206 ? 14.177 43.198 -5.072 0.40 17.83 205 GLU A CA 1
ATOM 1653 C C . GLU A 1 206 ? 14.342 44.386 -4.153 1.00 17.60 205 GLU A C 1
ATOM 1654 O O . GLU A 1 206 ? 15.427 44.954 -4.056 1.00 17.56 205 GLU A O 1
ATOM 1665 N N . ARG A 1 207 ? 13.241 44.786 -3.527 1.00 16.91 206 ARG A N 1
ATOM 1666 C CA . ARG A 1 207 ? 13.239 45.930 -2.634 1.00 16.77 206 ARG A CA 1
ATOM 1667 C C . ARG A 1 207 ? 14.146 45.731 -1.402 1.00 15.75 206 ARG A C 1
ATOM 1668 O O . ARG A 1 207 ? 14.845 46.668 -0.998 1.00 15.34 206 ARG A O 1
ATOM 1676 N N . VAL A 1 208 ? 14.120 44.537 -0.803 1.00 14.18 207 VAL A N 1
ATOM 1677 C CA . VAL A 1 208 ? 14.972 44.275 0.348 1.00 12.94 207 VAL A CA 1
ATOM 1678 C C . VAL A 1 208 ? 16.456 44.282 -0.079 1.00 12.93 207 VAL A C 1
ATOM 1679 O O . VAL A 1 208 ? 17.302 44.823 0.608 1.00 11.93 207 VAL A O 1
ATOM 1683 N N . SER A 1 209 ? 16.742 43.723 -1.235 1.00 12.88 208 SER A N 1
ATOM 1684 C CA . SER A 1 209 ? 18.092 43.694 -1.742 1.00 13.60 208 SER A CA 1
ATOM 1685 C C . SER A 1 209 ? 18.637 45.105 -1.976 1.00 13.46 208 SER A C 1
ATOM 1686 O O . SER A 1 209 ? 19.774 45.386 -1.628 1.00 13.56 208 SER A O 1
ATOM 1689 N N . ALA A 1 210 ? 17.816 45.992 -2.519 1.00 12.45 209 ALA A N 1
ATOM 1690 C CA . ALA A 1 210 ? 18.217 47.372 -2.689 1.00 12.81 209 ALA A CA 1
ATOM 1691 C C . ALA A 1 210 ? 18.403 48.027 -1.293 1.00 13.02 209 ALA A C 1
ATOM 1692 O O . ALA A 1 210 ? 19.404 48.734 -1.058 1.00 13.97 209 ALA A O 1
ATOM 1694 N N . ALA A 1 211 ? 17.487 47.748 -0.366 1.00 12.66 210 ALA A N 1
ATOM 1695 C CA . ALA A 1 211 ? 17.611 48.252 1.011 1.00 12.42 210 ALA A CA 1
ATOM 1696 C C . ALA A 1 211 ? 18.901 47.808 1.693 1.00 11.65 210 ALA A C 1
ATOM 1697 O O . ALA A 1 211 ? 19.515 48.596 2.390 1.00 11.22 210 ALA A O 1
ATOM 1699 N N . GLN A 1 212 ? 19.314 46.562 1.488 1.00 11.95 211 GLN A N 1
ATOM 1700 C CA . GLN A 1 212 ? 20.526 46.035 2.130 1.00 12.20 211 GLN A CA 1
ATOM 1701 C C . GLN A 1 212 ? 21.780 46.739 1.577 1.00 12.56 211 GLN A C 1
ATOM 1702 O O . GLN A 1 212 ? 22.725 47.008 2.338 1.00 12.97 211 GLN A O 1
ATOM 1708 N N . LYS A 1 213 ? 21.791 47.032 0.270 1.00 11.94 212 LYS A N 1
ATOM 1709 C CA . LYS A 1 213 ? 22.896 47.764 -0.304 1.00 12.65 212 LYS A CA 1
ATOM 1710 C C . LYS A 1 213 ? 22.963 49.166 0.265 1.00 12.09 212 LYS A C 1
ATOM 1711 O O . LYS A 1 213 ? 24.039 49.615 0.608 1.00 12.74 212 LYS A O 1
ATOM 1717 N N . TYR A 1 214 ? 21.831 49.854 0.357 1.00 11.25 213 TYR A N 1
ATOM 1718 C CA . TYR A 1 214 ? 21.802 51.184 0.955 1.00 11.52 213 TYR A CA 1
ATOM 1719 C C . TYR A 1 214 ? 22.253 51.140 2.423 1.00 10.78 213 TYR A C 1
ATOM 1720 O O . TYR A 1 214 ? 23.118 51.895 2.847 1.00 10.10 213 TYR A O 1
ATOM 1729 N N . TYR A 1 215 ? 21.684 50.221 3.183 1.00 10.40 214 TYR A N 1
ATOM 1730 C CA . TYR A 1 215 ? 22.100 49.989 4.573 1.00 10.33 214 TYR A CA 1
ATOM 1731 C C . TYR A 1 215 ? 23.623 49.825 4.701 1.00 11.08 214 TYR A C 1
ATOM 1732 O O . TYR A 1 215 ? 24.238 50.459 5.558 1.00 11.01 214 TYR A O 1
ATOM 1741 N N . ASP A 1 216 ? 24.228 48.979 3.864 1.00 11.52 215 ASP A N 1
ATOM 1742 C CA . ASP A 1 216 ? 25.673 48.748 3.931 1.00 12.87 215 ASP A CA 1
ATOM 1743 C C . ASP A 1 216 ? 26.487 50.046 3.735 1.00 14.00 215 ASP A C 1
ATOM 1744 O O . ASP A 1 216 ? 27.538 50.263 4.372 1.00 13.86 215 ASP A O 1
ATOM 1749 N N . GLN A 1 217 ? 26.002 50.883 2.828 1.00 14.58 216 GLN A N 1
ATOM 1750 C CA . GLN A 1 217 ? 26.583 52.177 2.568 1.00 16.45 216 GLN A CA 1
ATOM 1751 C C . GLN A 1 217 ? 26.456 53.054 3.822 1.00 16.06 216 GLN A C 1
ATOM 1752 O O . GLN A 1 217 ? 27.376 53.763 4.157 1.00 15.48 216 GLN A O 1
ATOM 1758 N N . LEU A 1 218 ? 25.320 52.981 4.520 1.00 15.32 217 LEU A N 1
ATOM 1759 C CA . LEU A 1 218 ? 25.148 53.787 5.725 1.00 15.33 217 LEU A CA 1
ATOM 1760 C C . LEU A 1 218 ? 26.141 53.314 6.786 1.00 15.54 217 LEU A C 1
ATOM 1761 O O . LEU A 1 218 ? 26.811 54.145 7.402 1.00 16.36 217 LEU A O 1
ATOM 1766 N N . ILE A 1 219 ? 26.237 52.002 6.979 1.00 15.72 218 ILE A N 1
ATOM 1767 C CA . ILE A 1 219 ? 27.168 51.410 7.947 1.00 15.77 218 ILE A CA 1
ATOM 1768 C C . ILE A 1 219 ? 28.613 51.847 7.664 1.00 16.79 218 ILE A C 1
ATOM 1769 O O . ILE A 1 219 ? 29.324 52.207 8.576 1.00 16.10 218 ILE A O 1
ATOM 1774 N N . SER A 1 220 ? 29.013 51.847 6.394 1.00 17.84 219 SER A N 1
ATOM 1775 C CA . SER A 1 220 ? 30.354 52.254 6.006 1.00 19.68 219 SER A CA 1
ATOM 1776 C C . SER A 1 220 ? 30.681 53.688 6.333 1.00 20.19 219 SER A C 1
ATOM 1777 O O . SER A 1 220 ? 31.804 53.984 6.630 1.00 18.87 219 SER A O 1
ATOM 1780 N N . GLU A 1 221 ? 29.695 54.575 6.294 1.00 21.20 220 GLU A N 1
ATOM 1781 C CA . GLU A 1 221 ? 29.948 55.953 6.691 1.00 22.77 220 GLU A CA 1
ATOM 1782 C C . GLU A 1 221 ? 30.300 56.068 8.179 1.00 23.46 220 GLU A C 1
ATOM 1783 O O . GLU A 1 221 ? 30.941 57.005 8.565 1.00 23.72 220 GLU A O 1
ATOM 1797 N N . SER A 1 223 ? 32.121 54.035 9.932 1.00 31.77 222 SER A N 1
ATOM 1798 C CA . SER A 1 223 ? 33.147 52.983 10.154 1.00 33.31 222 SER A CA 1
ATOM 1799 C C . SER A 1 223 ? 34.390 53.550 9.532 1.00 33.89 222 SER A C 1
ATOM 1800 O O . SER A 1 223 ? 34.610 54.765 9.511 1.00 34.80 222 SER A O 1
#

Radius of gyration: 18.94 Å; Cα contacts (8 Å, |Δi|>4): 354; chains: 1; bounding box: 58×40×48 Å

Foldseek 3Di:
DLVVDFDAAALLCLVQQLDADPDPVCRVVLPTDPSNLVVLVCLCCVVPVDRPDDDALQRVQCVVCVQVQQVVVCVVPVHDWAAFDDWFDDRHHIYGAGTQDVVQLEGEHEREGQFPVRQPLDQVSVVVVCVVSVVLSSLVVVRSRGFKYKYKYFYAARPPVSADPPHDPCGRHVVRVPDPRVSGIDMDMHGNDVVSVVSSVSSSVSSRVSSSVVNVVD

B-factor: mean 18.49, std 8.2, range [3.84, 75.03]

Nearest PDB structures (foldseek):
  3k93-assembly1_A  TM=1.005E+00  e=3.038E-45  Histophilus somni 129PT
  3sz4-assembly1_A  TM=7.480E-01  e=1.900E-07  Laribacter hongkongensis HLHK9
  3h4r-assembly1_A  TM=4.254E-01  e=2.364E-04  Escherichia coli K-12
  5i6e-assembly1_A  TM=4.877E-01  e=2.510E+00  Saccharomyces cerevisiae S288C
  8p1k-assembly1_A  TM=3.054E-01  e=6.069E+00  Orthohantavirus hantanense

Secondary structure (DSSP, 8-state):
--TT----EEGGGHHHHH---SSHHHH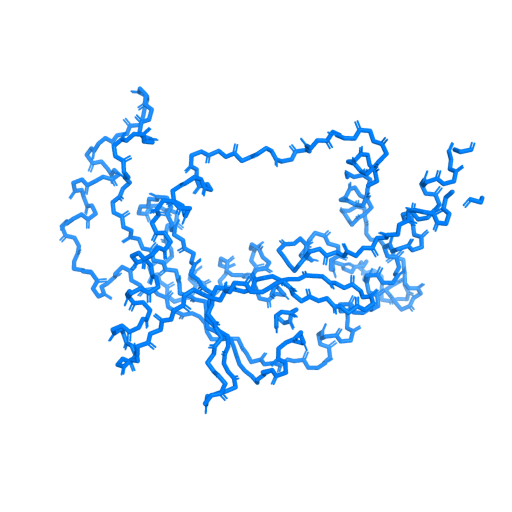HTTPPPHHHHHHHH--HHHHH---S----HHHHHHHHTHHHHHHHHHHHHT---------EE-SSEEE--SEEEGGGTEEEEEEE-SSTTTS--SHHHHHHHHHHHTTTT-----TT--SEEEEEEE--PPPGGG--TTS-HIIIIIHHHTS-GGGGEEEEEEE--HHHHHHHHHHHHHHHHHHHHHHH--

Solvent-accessible surface area: 12300 Å² total

CATH classification: 3.90.320.10

Sequence (218 aa):
GNNLYHLKVRCSSLHKIIGEPKSKADKEAGKLTDTAKSAVREAKFDLFGYNAFFEGNKYTQQKGNELEEQAIKLSGVTRGLALKKNTERRENEFITGECDIYVPSRKLIIDTKCSWDIGSHPFFTTDEAQEKAKKAGYDIQQGYWLWDCDQAQIDFVVLFPTPLNLISAYDSDFKLIDLVEQIPQIRRITTVIIQRDNELIDKIKEERVSAAQKYYDQLISES

Organism: Histophilus somni (strain 129Pt) (NCBI:txid205914)

InterPro domains:
  IPR011335 Restriction endonuclease type II-like [SSF52980] (9-221)
  IPR011604 PD-(D/E)XK endonuclease-like domain superfamily [G3DSA:3.90.320.10] (1-222)